Protein AF-0000000075201574 (afdb_homodimer)

Organism: Armillaria gallica (NCBI:txid47427)

pLDDT: mean 87.88, std 18.05, range [30.22, 98.81]

Sequence (250 aa):
MSSKEVQESAGNLLDPSTFIFPVPSTTITIEFCDRCRWLHRATWTQTELFLTFPPPLIGNISLHPLNSDETAGRFRVWITVGNESPHLLWDRKVEGGFPELKVLKQRVRDRVQPGRSLGHSDIKSMSSKEVQESAGNLLDPSTFIFPVPSTTITIEFCDRCRWLHRATWTQTELFLTFPPPLIGNISLHPLNSDETAGRFRVWITVGNESPHLLWDRKVEGGFPELKVLKQRVRDRVQPGRSLGHSDIKS

InterPro domains:
  IPR011893 Selenoprotein, Rdx-type [PF10262] (27-110)
  IPR011893 Selenoprotein, Rdx-type [TIGR02174] (28-109)
  IPR036249 Thioredoxin-like superfamily [SSF52833] (26-119)

Structure (mmCIF, N/CA/C/O backbone):
data_AF-0000000075201574-model_v1
#
loop_
_entity.id
_entity.type
_entity.pdbx_description
1 polymer 'Rdx family-domain-containing protein'
#
loop_
_atom_site.group_PDB
_atom_site.id
_atom_site.type_symbol
_atom_site.label_atom_id
_atom_site.label_alt_id
_atom_site.label_comp_id
_atom_site.label_asym_id
_atom_site.label_entity_id
_atom_site.label_seq_id
_atom_site.pdbx_PDB_ins_code
_atom_site.Cartn_x
_atom_site.Cartn_y
_atom_site.Cartn_z
_atom_site.occupancy
_atom_site.B_iso_or_equiv
_atom_site.auth_seq_id
_atom_site.auth_comp_id
_atom_site.auth_asym_id
_atom_site.auth_atom_id
_atom_site.pdbx_PDB_model_num
ATOM 1 N N . MET A 1 1 ? 35.594 -33.844 6.559 1 30.73 1 MET A N 1
ATOM 2 C CA . MET A 1 1 ? 34.875 -32.688 7.043 1 30.73 1 MET A CA 1
ATOM 3 C C . MET A 1 1 ? 33.719 -32.344 6.102 1 30.73 1 MET A C 1
ATOM 5 O O . MET A 1 1 ? 33.938 -31.984 4.949 1 30.73 1 MET A O 1
ATOM 9 N N . SER A 1 2 ? 32.5 -33.031 6.078 1 32.56 2 SER A N 1
ATOM 10 C CA . SER A 1 2 ? 31.344 -33.062 5.195 1 32.56 2 SER A CA 1
ATOM 11 C C . SER A 1 2 ? 30.609 -31.734 5.188 1 32.56 2 SER A C 1
ATOM 13 O O . SER A 1 2 ? 30.234 -31.219 6.242 1 32.56 2 SER A O 1
ATOM 15 N N . SER A 1 3 ? 30.984 -30.766 4.316 1 32.81 3 SER A N 1
ATOM 16 C CA . SER A 1 3 ? 30.375 -29.453 4.148 1 32.81 3 SER A CA 1
ATOM 17 C C . SER A 1 3 ? 28.859 -29.547 4.062 1 32.81 3 SER A C 1
ATOM 19 O O . SER A 1 3 ? 28.328 -30.109 3.111 1 32.81 3 SER A O 1
ATOM 21 N N . LYS A 1 4 ? 28.156 -29.672 5.16 1 34.22 4 LYS A N 1
ATOM 22 C CA . LYS A 1 4 ? 26.703 -29.594 5.227 1 34.22 4 LYS A CA 1
ATOM 23 C C . LYS A 1 4 ? 26.172 -28.422 4.41 1 34.22 4 LYS A C 1
ATOM 25 O O . LYS A 1 4 ? 26.453 -27.266 4.727 1 34.22 4 LYS A O 1
ATOM 30 N N . GLU A 1 5 ? 26.031 -28.516 3.051 1 33.28 5 GLU A N 1
ATOM 31 C CA . GLU A 1 5 ? 25.359 -27.562 2.168 1 33.28 5 GLU A CA 1
ATOM 32 C C . GLU A 1 5 ? 24.047 -27.078 2.777 1 33.28 5 GLU A C 1
ATOM 34 O O . GLU A 1 5 ? 23.188 -27.875 3.129 1 33.28 5 GLU A O 1
ATOM 39 N N . VAL A 1 6 ? 24.094 -26.141 3.662 1 32.91 6 VAL A N 1
ATOM 40 C CA . VAL A 1 6 ? 22.891 -25.453 4.129 1 32.91 6 VAL A CA 1
ATOM 41 C C . VAL A 1 6 ? 21.906 -25.281 2.971 1 32.91 6 VAL A C 1
ATOM 43 O O . VAL A 1 6 ? 22.188 -24.531 2.025 1 32.91 6 VAL A O 1
ATOM 46 N N . GLN A 1 7 ? 21.344 -26.297 2.307 1 31.84 7 GLN A N 1
ATOM 47 C CA . GLN A 1 7 ? 20.266 -26.203 1.33 1 31.84 7 GLN A CA 1
ATOM 48 C C . GLN A 1 7 ? 19.234 -25.156 1.75 1 31.84 7 GLN A C 1
ATOM 50 O O . GLN A 1 7 ? 18.531 -25.344 2.748 1 31.84 7 GLN A O 1
ATOM 55 N N . GLU A 1 8 ? 19.562 -23.891 1.937 1 38.56 8 GLU A N 1
ATOM 56 C CA . GLU A 1 8 ? 18.484 -22.906 2.061 1 38.56 8 GLU A CA 1
ATOM 57 C C . GLU A 1 8 ? 17.234 -23.359 1.315 1 38.56 8 GLU A C 1
ATOM 59 O O . GLU A 1 8 ? 17.281 -23.656 0.121 1 38.56 8 GLU A O 1
ATOM 64 N N . SER A 1 9 ? 16.453 -24.203 1.764 1 42.66 9 SER A N 1
ATOM 65 C CA . SER A 1 9 ? 15.219 -24.797 1.244 1 42.66 9 SER A CA 1
ATOM 66 C C . SER A 1 9 ? 14.492 -23.828 0.313 1 42.66 9 SER A C 1
ATOM 68 O O . SER A 1 9 ? 14.023 -22.766 0.746 1 42.66 9 SER A O 1
ATOM 70 N N . ALA A 1 10 ? 15.039 -23.312 -0.8 1 49.28 10 ALA A N 1
ATOM 71 C CA . ALA A 1 10 ? 14.328 -22.641 -1.877 1 49.28 10 ALA A CA 1
ATOM 72 C C . ALA A 1 10 ? 12.891 -23.141 -1.992 1 49.28 10 ALA A C 1
ATOM 74 O O . ALA A 1 10 ? 12.664 -24.328 -2.244 1 49.28 10 ALA A O 1
ATOM 75 N N . GLY A 1 11 ? 12.008 -22.719 -1.054 1 55.81 11 GLY A N 1
ATOM 76 C CA . GLY A 1 11 ? 10.648 -23.188 -1.237 1 55.81 11 GLY A CA 1
ATOM 77 C C . GLY A 1 11 ? 10.297 -23.469 -2.689 1 55.81 11 GLY A C 1
ATOM 78 O O . GLY A 1 11 ? 10.992 -23 -3.596 1 55.81 11 GLY A O 1
ATOM 79 N N . ASN A 1 12 ? 9.68 -24.594 -2.877 1 73.19 12 ASN A N 1
ATOM 80 C CA . ASN A 1 12 ? 9.117 -24.953 -4.172 1 73.19 12 ASN A CA 1
ATOM 81 C C . ASN A 1 12 ? 8.227 -23.844 -4.73 1 73.19 12 ASN A C 1
ATOM 83 O O . ASN A 1 12 ? 7.203 -23.516 -4.129 1 73.19 12 ASN A O 1
ATOM 87 N N . LEU A 1 13 ? 8.656 -23.141 -5.715 1 82.31 13 LEU A N 1
ATOM 88 C CA . LEU A 1 13 ? 8 -22 -6.352 1 82.31 13 LEU A CA 1
ATOM 89 C C . LEU A 1 13 ? 6.57 -22.359 -6.75 1 82.31 13 LEU A C 1
ATOM 91 O O . LEU A 1 13 ? 5.754 -21.469 -7 1 82.31 13 LEU A O 1
ATOM 95 N N . LEU A 1 14 ? 6.316 -23.578 -6.699 1 87.19 14 LEU A N 1
ATOM 96 C CA . LEU A 1 14 ? 4.988 -23.984 -7.145 1 87.19 14 LEU A CA 1
ATOM 97 C C . LEU A 1 14 ? 4.172 -24.531 -5.984 1 87.19 14 LEU A C 1
ATOM 99 O O . LEU A 1 14 ? 3.035 -24.984 -6.172 1 87.19 14 LEU A O 1
ATOM 103 N N . ASP A 1 15 ? 4.699 -24.484 -4.809 1 90.06 15 ASP A N 1
ATOM 104 C CA . ASP A 1 15 ? 4.004 -24.969 -3.619 1 90.06 15 ASP A CA 1
ATOM 105 C C . ASP A 1 15 ? 3.688 -23.828 -2.666 1 90.06 15 ASP A C 1
ATOM 107 O O . ASP A 1 15 ? 4.516 -23.453 -1.831 1 90.06 15 ASP A O 1
ATOM 111 N N . PRO A 1 16 ? 2.41 -23.391 -2.66 1 89.88 16 PRO A N 1
ATOM 112 C CA . PRO A 1 16 ? 2.023 -22.219 -1.87 1 89.88 16 PRO A CA 1
ATOM 113 C C . PRO A 1 16 ? 2.256 -22.422 -0.374 1 89.88 16 PRO A C 1
ATOM 115 O O . PRO A 1 16 ? 2.387 -21.438 0.367 1 89.88 16 PRO A O 1
ATOM 118 N N . SER A 1 17 ? 2.266 -23.625 0.13 1 88.19 17 SER A N 1
ATOM 119 C CA . SER A 1 17 ? 2.438 -23.891 1.557 1 88.19 17 SER A CA 1
ATOM 120 C C . SER A 1 17 ? 3.824 -23.469 2.029 1 88.19 17 SER A C 1
ATOM 122 O O . SER A 1 17 ? 4.059 -23.312 3.23 1 88.19 17 SER A O 1
ATOM 124 N N . THR A 1 18 ? 4.758 -23.25 1.064 1 88.88 18 THR A N 1
ATOM 125 C CA . THR A 1 18 ? 6.121 -22.859 1.411 1 88.88 18 THR A CA 1
ATOM 126 C C . THR A 1 18 ? 6.297 -21.344 1.329 1 88.88 18 THR A C 1
ATOM 128 O O . THR A 1 18 ? 7.355 -20.812 1.675 1 88.88 18 THR A O 1
ATOM 131 N N . PHE A 1 19 ? 5.273 -20.75 0.826 1 91.69 19 PHE A N 1
ATOM 132 C CA . PHE A 1 19 ? 5.395 -19.312 0.646 1 91.69 19 PHE A CA 1
ATOM 133 C C . PHE A 1 19 ? 5.406 -18.594 1.991 1 91.69 19 PHE A C 1
ATOM 135 O O . PHE A 1 19 ? 4.668 -18.969 2.904 1 91.69 19 PHE A O 1
ATOM 142 N N . ILE A 1 20 ? 6.27 -17.609 2.109 1 87.69 20 ILE A N 1
ATOM 143 C CA . ILE A 1 20 ? 6.379 -16.812 3.326 1 87.69 20 ILE A CA 1
ATOM 144 C C . ILE A 1 20 ? 5.875 -15.398 3.059 1 87.69 20 ILE A C 1
ATOM 146 O O . ILE A 1 20 ? 6.297 -14.758 2.098 1 87.69 20 ILE A O 1
ATOM 150 N N . PHE A 1 21 ? 4.961 -14.945 3.914 1 92.5 21 PHE A N 1
ATOM 151 C CA . PHE A 1 21 ? 4.453 -13.586 3.814 1 92.5 21 PHE A CA 1
ATOM 152 C C . PHE A 1 21 ? 5.562 -12.57 4.051 1 92.5 21 PHE A C 1
ATOM 154 O O . PHE A 1 21 ? 6.355 -12.719 4.984 1 92.5 21 PHE A O 1
ATOM 161 N N . PRO A 1 22 ? 5.594 -11.508 3.242 1 88.88 22 PRO A N 1
ATOM 162 C CA . PRO A 1 22 ? 6.707 -10.562 3.365 1 88.88 22 PRO A CA 1
ATOM 163 C C . PRO A 1 22 ? 6.598 -9.688 4.605 1 88.88 22 PRO A C 1
ATOM 165 O O . PRO A 1 22 ? 5.496 -9.281 4.988 1 88.88 22 PRO A O 1
ATOM 168 N N . VAL A 1 23 ? 7.742 -9.383 5.227 1 86.19 23 VAL A N 1
ATOM 169 C CA . VAL A 1 23 ? 7.84 -8.469 6.367 1 86.19 23 VAL A CA 1
ATOM 170 C C . VAL A 1 23 ? 8.844 -7.363 6.059 1 86.19 23 VAL A C 1
ATOM 172 O O . VAL A 1 23 ? 10.047 -7.523 6.285 1 86.19 23 VAL A O 1
ATOM 175 N N . PRO A 1 24 ? 8.375 -6.285 5.66 1 83.12 24 PRO A N 1
ATOM 176 C CA . PRO A 1 24 ? 9.297 -5.211 5.285 1 83.12 24 PRO A CA 1
ATOM 177 C C . PRO A 1 24 ? 9.93 -4.523 6.492 1 83.12 24 PRO A C 1
ATOM 179 O O . PRO A 1 24 ? 9.297 -4.41 7.543 1 83.12 24 PRO A O 1
ATOM 182 N N . SER A 1 25 ? 11.125 -4.043 6.27 1 88 25 SER A N 1
ATOM 183 C CA . SER A 1 25 ? 11.852 -3.355 7.336 1 88 25 SER A CA 1
ATOM 184 C C . SER A 1 25 ? 11.445 -1.888 7.422 1 88 25 SER A C 1
ATOM 186 O O . SER A 1 25 ? 11.492 -1.288 8.5 1 88 25 SER A O 1
ATOM 188 N N . THR A 1 26 ? 11.211 -1.282 6.324 1 96.12 26 THR A N 1
ATOM 189 C CA . THR A 1 26 ? 10.766 0.106 6.238 1 96.12 26 THR A CA 1
ATOM 190 C C . THR A 1 26 ? 9.469 0.212 5.449 1 96.12 26 THR A C 1
ATOM 192 O O . THR A 1 26 ? 9.383 -0.261 4.312 1 96.12 26 THR A O 1
ATOM 195 N N . THR A 1 27 ? 8.508 0.836 6.098 1 97.31 27 THR A N 1
ATOM 196 C CA . THR A 1 27 ? 7.203 0.948 5.449 1 97.31 27 THR A CA 1
ATOM 197 C C . THR A 1 27 ? 6.699 2.387 5.496 1 97.31 27 THR A C 1
ATOM 199 O O . THR A 1 27 ? 6.992 3.123 6.441 1 97.31 27 THR A O 1
ATOM 202 N N . ILE A 1 28 ? 6.047 2.758 4.477 1 98.56 28 ILE A N 1
ATOM 203 C CA . ILE A 1 28 ? 5.344 4.035 4.434 1 98.56 28 ILE A CA 1
ATOM 204 C C . ILE A 1 28 ? 3.842 3.795 4.301 1 98.56 28 ILE A C 1
ATOM 206 O O . ILE A 1 28 ? 3.412 2.912 3.553 1 98.56 28 ILE A O 1
ATOM 210 N N . THR A 1 29 ? 3.088 4.539 5.043 1 98.69 29 THR A N 1
ATOM 211 C CA . THR A 1 29 ? 1.633 4.512 4.941 1 98.69 29 THR A CA 1
ATOM 212 C C . THR A 1 29 ? 1.091 5.883 4.543 1 98.69 29 THR A C 1
ATOM 214 O O . THR A 1 29 ? 1.43 6.891 5.164 1 98.69 29 THR A O 1
ATOM 217 N N . ILE A 1 30 ? 0.344 5.883 3.514 1 98.81 30 ILE A N 1
ATOM 218 C CA . ILE A 1 30 ? -0.325 7.098 3.066 1 98.81 30 ILE A CA 1
ATOM 219 C C . ILE A 1 30 ? -1.816 7.012 3.383 1 98.81 30 ILE A C 1
ATOM 221 O O . ILE A 1 30 ? -2.539 6.207 2.789 1 98.81 30 ILE A O 1
ATOM 225 N N . GLU A 1 31 ? -2.24 7.82 4.34 1 98.38 31 GLU A N 1
ATOM 226 C CA . GLU A 1 31 ? -3.664 8 4.609 1 98.38 31 GLU A CA 1
ATOM 227 C C . GLU A 1 31 ? -4.258 9.078 3.705 1 98.38 31 GLU A C 1
ATOM 229 O O . GLU A 1 31 ? -3.637 10.117 3.477 1 98.38 31 GLU A O 1
ATOM 234 N N . PHE A 1 32 ? -5.48 8.766 3.244 1 98.5 32 PHE A N 1
ATOM 235 C CA . PHE A 1 32 ? -6.09 9.812 2.43 1 98.5 32 PHE A CA 1
ATOM 236 C C . PHE A 1 32 ? -7.609 9.742 2.498 1 98.5 32 PHE A C 1
ATOM 238 O O . PHE A 1 32 ? -8.172 8.695 2.828 1 98.5 32 PHE A O 1
ATOM 245 N N . CYS A 1 33 ? -8.211 10.828 2.268 1 98 33 CYS A N 1
ATOM 246 C CA . CYS A 1 33 ? -9.664 10.953 2.232 1 98 33 CYS A CA 1
ATOM 247 C C . CYS A 1 33 ? -10.227 10.32 0.967 1 98 33 CYS A C 1
ATOM 249 O O . CYS A 1 33 ? -10.031 10.844 -0.133 1 98 33 CYS A O 1
ATOM 251 N N . ASP A 1 34 ? -10.93 9.25 1.161 1 97.62 34 ASP A N 1
ATOM 252 C CA . ASP A 1 34 ? -11.516 8.539 0.026 1 97.62 34 ASP A CA 1
ATOM 253 C C . ASP A 1 34 ? -12.656 9.336 -0.592 1 97.62 34 ASP A C 1
ATOM 255 O O . ASP A 1 34 ? -12.805 9.383 -1.815 1 97.62 34 ASP A O 1
ATOM 259 N N . ARG A 1 35 ? -13.438 9.969 0.179 1 96.5 35 ARG A N 1
ATOM 260 C CA . ARG A 1 35 ? -14.586 10.734 -0.298 1 96.5 35 ARG A CA 1
ATOM 261 C C . ARG A 1 35 ? -14.141 11.969 -1.072 1 96.5 35 ARG A C 1
ATOM 263 O O . ARG A 1 35 ? -14.922 12.547 -1.826 1 96.5 35 ARG A O 1
ATOM 270 N N . CYS A 1 36 ? -12.984 12.383 -0.832 1 97.56 36 CYS A N 1
ATOM 271 C CA . CYS A 1 36 ? -12.414 13.523 -1.535 1 97.56 36 CYS A CA 1
ATOM 272 C C . CYS A 1 36 ? -11.844 13.102 -2.883 1 97.56 36 CYS A C 1
ATOM 274 O O . CYS A 1 36 ? -11.391 13.945 -3.66 1 97.56 36 CYS A O 1
ATOM 276 N N . ARG A 1 37 ? -11.766 11.797 -3.156 1 97.06 37 ARG A N 1
ATOM 277 C CA . ARG A 1 37 ? -11.297 11.211 -4.402 1 97.06 37 ARG A CA 1
ATOM 278 C C . ARG A 1 37 ? -9.805 11.453 -4.594 1 97.06 37 ARG A C 1
ATOM 280 O O . ARG A 1 37 ? -9.367 11.828 -5.688 1 97.06 37 ARG A O 1
ATOM 287 N N . TRP A 1 38 ? -9.039 11.242 -3.553 1 98.25 38 TRP A N 1
ATOM 288 C CA . TRP A 1 38 ? -7.605 11.516 -3.602 1 98.25 38 TRP A CA 1
ATOM 289 C C . TRP A 1 38 ? -6.809 10.234 -3.84 1 98.25 38 TRP A C 1
ATOM 291 O O . TRP A 1 38 ? -5.598 10.203 -3.615 1 98.25 38 TRP A O 1
ATOM 301 N N . LEU A 1 39 ? -7.469 9.203 -4.289 1 98.31 39 LEU A N 1
ATOM 302 C CA . LEU A 1 39 ? -6.789 7.949 -4.602 1 98.31 39 LEU A CA 1
ATOM 303 C C . LEU A 1 39 ? -5.66 8.18 -5.602 1 98.31 39 LEU A C 1
ATOM 305 O O . LEU A 1 39 ? -4.543 7.691 -5.406 1 98.31 39 LEU A O 1
ATOM 309 N N . HIS A 1 40 ? -5.961 8.898 -6.602 1 97 40 HIS A N 1
ATOM 310 C CA . HIS A 1 40 ? -4.969 9.086 -7.656 1 97 40 HIS A CA 1
ATOM 311 C C . HIS A 1 40 ? -3.76 9.859 -7.145 1 97 40 HIS A C 1
ATOM 313 O O . HIS A 1 40 ? -2.625 9.57 -7.527 1 97 40 HIS A O 1
ATOM 319 N N . ARG A 1 41 ? -4.016 10.859 -6.324 1 98.12 41 ARG A N 1
ATOM 320 C CA . ARG A 1 41 ? -2.906 11.594 -5.727 1 98.12 41 ARG A CA 1
ATOM 321 C C . ARG A 1 41 ? -2.07 10.688 -4.828 1 98.12 41 ARG A C 1
ATOM 323 O O . ARG A 1 41 ? -0.839 10.75 -4.848 1 98.12 41 ARG A O 1
ATOM 330 N N . ALA A 1 42 ? -2.725 9.906 -4.047 1 98.69 42 ALA A N 1
ATOM 331 C CA . ALA A 1 42 ? -2.025 8.969 -3.176 1 98.69 42 ALA A CA 1
ATOM 332 C C . ALA A 1 42 ? -1.183 7.988 -3.988 1 98.69 42 ALA A C 1
ATOM 334 O O . ALA A 1 42 ? -0.027 7.723 -3.65 1 98.69 42 ALA A O 1
ATOM 335 N N . THR A 1 43 ? -1.755 7.512 -5.074 1 98.31 43 THR A N 1
ATOM 336 C CA . THR A 1 43 ? -1.055 6.566 -5.941 1 98.31 43 THR A CA 1
ATOM 337 C C . THR A 1 43 ? 0.156 7.23 -6.594 1 98.31 43 THR A C 1
ATOM 339 O O . THR A 1 43 ? 1.222 6.617 -6.699 1 98.31 43 THR A O 1
ATOM 342 N N . TRP A 1 44 ? -0.074 8.398 -7.027 1 98.12 44 TRP A N 1
ATOM 343 C CA . TRP A 1 44 ? 1.027 9.148 -7.625 1 98.12 44 TRP A CA 1
ATOM 344 C C . TRP A 1 44 ? 2.166 9.328 -6.625 1 98.12 44 TRP A C 1
ATOM 346 O O . TRP A 1 44 ? 3.332 9.109 -6.957 1 98.12 44 TRP A O 1
ATOM 356 N N . THR A 1 45 ? 1.843 9.719 -5.465 1 98.62 45 THR A N 1
ATOM 357 C CA . THR A 1 45 ? 2.836 9.891 -4.41 1 98.62 45 THR A CA 1
ATOM 358 C C . THR A 1 45 ? 3.576 8.586 -4.145 1 98.62 45 THR A C 1
ATOM 360 O O . THR A 1 45 ? 4.805 8.57 -4.047 1 98.62 45 THR A O 1
ATOM 363 N N . GLN A 1 46 ? 2.844 7.57 -4.051 1 98.75 46 GLN A N 1
ATOM 364 C CA . GLN A 1 46 ? 3.389 6.234 -3.846 1 98.75 46 GLN A CA 1
ATOM 365 C C . GLN A 1 46 ? 4.383 5.871 -4.945 1 98.75 46 GLN A C 1
ATOM 367 O O . GLN A 1 46 ? 5.504 5.438 -4.656 1 98.75 46 GLN A O 1
ATOM 372 N N . THR A 1 47 ? 3.973 6.074 -6.145 1 98.12 47 THR A N 1
ATOM 373 C CA . THR A 1 47 ? 4.797 5.734 -7.297 1 98.12 47 THR A CA 1
ATOM 374 C C . THR A 1 47 ? 6.105 6.523 -7.277 1 98.12 47 THR A C 1
ATOM 376 O O . THR A 1 47 ? 7.184 5.949 -7.449 1 98.12 47 THR A O 1
ATOM 379 N N . GLU A 1 48 ? 5.992 7.75 -7.004 1 97.56 48 GLU A N 1
ATOM 380 C CA . GLU A 1 48 ? 7.172 8.609 -6.984 1 97.56 48 GLU A CA 1
ATOM 381 C C . GLU A 1 48 ? 8.148 8.188 -5.895 1 97.56 48 GLU A C 1
ATOM 383 O O . GLU A 1 48 ? 9.367 8.203 -6.105 1 97.56 48 GLU A O 1
ATOM 388 N N . LEU A 1 49 ? 7.629 7.898 -4.801 1 98 49 LEU A N 1
ATOM 389 C CA . LEU A 1 49 ? 8.5 7.488 -3.705 1 98 49 LEU A CA 1
ATOM 390 C C . LEU A 1 49 ? 9.203 6.176 -4.031 1 98 49 LEU A C 1
ATOM 392 O O . LEU A 1 49 ? 10.391 6.02 -3.75 1 98 49 LEU A O 1
ATOM 396 N N . PHE A 1 50 ? 8.469 5.23 -4.656 1 97.69 50 PHE A N 1
ATOM 397 C CA . PHE A 1 50 ? 9.094 3.975 -5.047 1 97.69 50 PHE A CA 1
ATOM 398 C C . PHE A 1 50 ? 10.219 4.215 -6.055 1 97.69 50 PHE A C 1
ATOM 400 O O . PHE A 1 50 ? 11.25 3.539 -6.02 1 97.69 50 PHE A O 1
ATOM 407 N N . LEU A 1 51 ? 10.062 5.113 -6.953 1 95.06 51 LEU A N 1
ATOM 408 C CA . LEU A 1 51 ? 11.062 5.402 -7.98 1 95.06 51 LEU A CA 1
ATOM 409 C C . LEU A 1 51 ? 12.312 6.008 -7.363 1 95.06 51 LEU A C 1
ATOM 411 O O . LEU A 1 51 ? 13.43 5.707 -7.797 1 95.06 51 LEU A O 1
ATOM 415 N N . THR A 1 52 ? 12.109 6.766 -6.387 1 95.25 52 THR A N 1
ATOM 416 C CA . THR A 1 52 ? 13.227 7.469 -5.766 1 95.25 52 THR A CA 1
ATOM 417 C C . THR A 1 52 ? 13.938 6.57 -4.762 1 95.25 52 THR A C 1
ATOM 419 O O . THR A 1 52 ? 15.164 6.656 -4.602 1 95.25 52 THR A O 1
ATOM 422 N N . PHE A 1 53 ? 13.203 5.723 -4.043 1 95.88 53 PHE A N 1
ATOM 423 C CA . PHE A 1 53 ? 13.75 4.879 -2.988 1 95.88 53 PHE A CA 1
ATOM 424 C C . PHE A 1 53 ? 13.445 3.41 -3.254 1 95.88 53 PHE A C 1
ATOM 426 O O . PHE A 1 53 ? 12.602 2.816 -2.574 1 95.88 53 PHE A O 1
ATOM 433 N N . PRO A 1 54 ? 14.203 2.812 -4.098 1 94.25 54 PRO A N 1
ATOM 434 C CA . PRO A 1 54 ? 13.922 1.415 -4.434 1 94.25 54 PRO A CA 1
ATOM 435 C C . PRO A 1 54 ? 14.219 0.46 -3.279 1 94.25 54 PRO A C 1
ATOM 437 O O . PRO A 1 54 ? 14.938 0.82 -2.344 1 94.25 54 PRO A O 1
ATOM 440 N N . PRO A 1 55 ? 13.617 -0.708 -3.371 1 93.94 55 PRO A N 1
ATOM 441 C CA . PRO A 1 55 ? 13.953 -1.709 -2.357 1 93.94 55 PRO A CA 1
ATOM 442 C C . PRO A 1 55 ? 15.438 -2.064 -2.35 1 93.94 55 PRO A C 1
ATOM 444 O O . PRO A 1 55 ? 16.094 -2.053 -3.4 1 93.94 55 PRO A O 1
ATOM 447 N N . PRO A 1 56 ? 15.891 -2.234 -1.181 1 91.69 56 PRO A N 1
ATOM 448 C CA . PRO A 1 56 ? 15.203 -2.441 0.096 1 91.69 56 PRO A CA 1
ATOM 449 C C . PRO A 1 56 ? 15.094 -1.162 0.922 1 91.69 56 PRO A C 1
ATOM 451 O O . PRO A 1 56 ? 14.719 -1.211 2.096 1 91.69 56 PRO A O 1
ATOM 454 N N . LEU A 1 57 ? 15.422 -0.048 0.37 1 93.69 57 LEU A N 1
ATOM 455 C CA . LEU A 1 57 ? 15.336 1.184 1.146 1 93.69 57 LEU A CA 1
ATOM 456 C C . LEU A 1 57 ? 13.93 1.385 1.694 1 93.69 57 LEU A C 1
ATOM 458 O O . LEU A 1 57 ? 13.75 1.565 2.9 1 93.69 57 LEU A O 1
ATOM 462 N N . ILE A 1 58 ? 13 1.457 0.817 1 95.94 58 ILE A N 1
ATOM 463 C CA . ILE A 1 58 ? 11.602 1.341 1.199 1 95.94 58 ILE A CA 1
ATOM 464 C C . ILE A 1 58 ? 11.07 -0.033 0.796 1 95.94 58 ILE A C 1
ATOM 466 O O . ILE A 1 58 ? 11.031 -0.368 -0.39 1 95.94 58 ILE A O 1
ATOM 470 N N . GLY A 1 59 ? 10.664 -0.725 1.802 1 96.94 59 GLY A N 1
ATOM 471 C CA . GLY A 1 59 ? 10.234 -2.092 1.548 1 96.94 59 GLY A CA 1
ATOM 472 C C . GLY A 1 59 ? 8.797 -2.191 1.082 1 96.94 59 GLY A C 1
ATOM 473 O O . GLY A 1 59 ? 8.43 -3.125 0.364 1 96.94 59 GLY A O 1
ATOM 474 N N . ASN A 1 60 ? 8.016 -1.237 1.514 1 97.56 60 ASN A N 1
ATOM 475 C CA . ASN A 1 60 ? 6.586 -1.297 1.244 1 97.56 60 ASN A CA 1
ATOM 476 C C . ASN A 1 60 ? 5.922 0.066 1.428 1 97.56 60 ASN A C 1
ATOM 478 O O . ASN A 1 60 ? 6.383 0.882 2.229 1 97.56 60 ASN A O 1
ATOM 482 N N . ILE A 1 61 ? 4.953 0.307 0.57 1 98.69 61 ILE A N 1
ATOM 483 C CA . ILE A 1 61 ? 4.117 1.484 0.771 1 98.69 61 ILE A CA 1
ATOM 484 C C . ILE A 1 61 ? 2.643 1.087 0.708 1 98.69 61 ILE A C 1
ATOM 486 O O . ILE A 1 61 ? 2.211 0.428 -0.241 1 98.69 61 ILE A O 1
ATOM 490 N N . SER A 1 62 ? 1.942 1.492 1.69 1 98.44 62 SER A N 1
ATOM 491 C CA . SER A 1 62 ? 0.522 1.166 1.761 1 98.44 62 SER A CA 1
ATOM 492 C C . SER A 1 62 ? -0.34 2.412 1.582 1 98.44 62 SER A C 1
ATOM 494 O O . SER A 1 62 ? 0.011 3.49 2.064 1 98.44 62 SER A O 1
ATOM 496 N N . LEU A 1 63 ? -1.396 2.246 0.872 1 98.81 63 LEU A N 1
ATOM 497 C CA . LEU A 1 63 ? -2.443 3.256 0.783 1 98.81 63 LEU A CA 1
ATOM 498 C C . LEU A 1 63 ? -3.613 2.906 1.696 1 98.81 63 LEU A C 1
ATOM 500 O O . LEU A 1 63 ? -4.078 1.764 1.709 1 98.81 63 LEU A O 1
ATOM 504 N N . HIS A 1 64 ? -4.035 3.91 2.502 1 98.56 64 HIS A N 1
ATOM 505 C CA . HIS A 1 64 ? -5.055 3.723 3.527 1 98.56 64 HIS A CA 1
ATOM 506 C C . HIS A 1 64 ? -6.184 4.738 3.373 1 98.56 64 HIS A C 1
ATOM 508 O O . HIS A 1 64 ? -6.203 5.758 4.066 1 98.56 64 HIS A O 1
ATOM 514 N N . PRO A 1 65 ? -7.129 4.391 2.543 1 98.31 65 PRO A N 1
ATOM 515 C CA . PRO A 1 65 ? -8.266 5.297 2.373 1 98.31 65 PRO A CA 1
ATOM 516 C C . PRO A 1 65 ? -9.156 5.367 3.611 1 98.31 65 PRO A C 1
ATOM 518 O O . PRO A 1 65 ? -9.359 4.355 4.289 1 98.31 65 PRO A O 1
ATOM 521 N N . LEU A 1 66 ? -9.609 6.504 3.9 1 95.88 66 LEU A N 1
ATOM 522 C CA . LEU A 1 66 ? -10.523 6.758 5.012 1 95.88 66 LEU A CA 1
ATOM 523 C C . LEU A 1 66 ? -11.781 7.469 4.527 1 95.88 66 LEU A C 1
ATOM 525 O O . LEU A 1 66 ? -11.719 8.336 3.648 1 95.88 66 LEU A O 1
ATOM 529 N N . ASN A 1 67 ? -12.93 7.207 5.109 1 95.12 67 ASN A N 1
ATOM 530 C CA . ASN A 1 67 ? -14.156 7.809 4.609 1 95.12 67 ASN A CA 1
ATOM 531 C C . ASN A 1 67 ? -15.055 8.289 5.746 1 95.12 67 ASN A C 1
ATOM 533 O O . ASN A 1 67 ? -16.219 8.609 5.531 1 95.12 67 ASN A O 1
ATOM 537 N N . SER A 1 68 ? -14.578 8.281 6.961 1 93.94 68 SER A N 1
ATOM 538 C CA . SER A 1 68 ? -15.375 8.773 8.078 1 93.94 68 SER A CA 1
ATOM 539 C C . SER A 1 68 ? -15.359 10.297 8.141 1 93.94 68 SER A C 1
ATOM 541 O O . SER A 1 68 ? -14.469 10.93 7.57 1 93.94 68 SER A O 1
ATOM 543 N N . ASP A 1 69 ? -16.297 10.82 8.852 1 94.25 69 ASP A N 1
ATOM 544 C CA . ASP A 1 69 ? -16.375 12.273 9.008 1 94.25 69 ASP A CA 1
ATOM 545 C C . ASP A 1 69 ? -15.164 12.797 9.781 1 94.25 69 ASP A C 1
ATOM 547 O O . ASP A 1 69 ? -14.633 13.867 9.461 1 94.25 69 ASP A O 1
ATOM 551 N N . GLU A 1 70 ? -14.727 12.07 10.719 1 91.38 70 GLU A N 1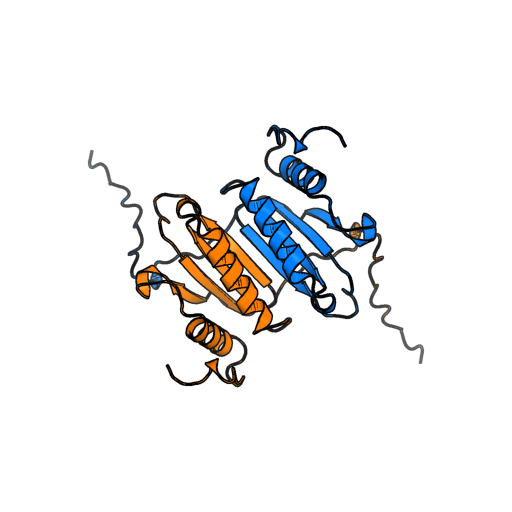
ATOM 552 C CA . GLU A 1 70 ? -13.617 12.477 11.57 1 91.38 70 GLU A CA 1
ATOM 553 C C . GLU A 1 70 ? -12.32 12.57 10.781 1 91.38 70 GLU A C 1
ATOM 555 O O . GLU A 1 70 ? -11.398 13.289 11.172 1 91.38 70 GLU A O 1
ATOM 560 N N . THR A 1 71 ? -12.25 11.906 9.664 1 93.88 71 THR A N 1
ATOM 561 C CA . THR A 1 71 ? -11.008 11.859 8.898 1 93.88 71 THR A CA 1
ATOM 562 C C . THR A 1 71 ? -11.156 12.617 7.582 1 93.88 71 THR A C 1
ATOM 564 O O . THR A 1 71 ? -10.328 12.469 6.68 1 93.88 71 THR A O 1
ATOM 567 N N . ALA A 1 72 ? -12.211 13.398 7.457 1 95.06 72 ALA A N 1
ATOM 568 C CA . ALA A 1 72 ? -12.438 14.18 6.238 1 95.06 72 ALA A CA 1
ATOM 569 C C . ALA A 1 72 ? -11.234 15.062 5.922 1 95.06 72 ALA A C 1
ATOM 571 O O . ALA A 1 72 ? -10.688 15.719 6.809 1 95.06 72 ALA A O 1
ATOM 572 N N . GLY A 1 73 ? -10.797 14.93 4.672 1 96.88 73 GLY A N 1
ATOM 573 C CA . GLY A 1 73 ? -9.727 15.805 4.211 1 96.88 73 GLY A CA 1
ATOM 574 C C . GLY A 1 73 ? -8.352 15.359 4.672 1 96.88 73 GLY A C 1
ATOM 575 O O . GLY A 1 73 ? -7.367 16.078 4.5 1 96.88 73 GLY A O 1
ATOM 576 N N . ARG A 1 74 ? -8.258 14.258 5.195 1 97.06 74 ARG A N 1
ATOM 577 C CA . ARG A 1 74 ? -6.98 13.781 5.723 1 97.06 74 ARG A CA 1
ATOM 578 C C . ARG A 1 74 ? -6.051 13.344 4.598 1 97.06 74 ARG A C 1
ATOM 580 O O . ARG A 1 74 ? -6.488 12.68 3.648 1 97.06 74 ARG A O 1
ATOM 587 N N . PHE A 1 75 ? -4.969 13.758 4.566 1 98.56 75 PHE A N 1
ATOM 588 C CA . PHE A 1 75 ? -3.818 13.25 3.83 1 98.56 75 PHE A CA 1
ATOM 589 C C . PHE A 1 75 ? -2.572 13.242 4.707 1 98.56 75 PHE A C 1
ATOM 591 O O . PHE A 1 75 ? -2.014 14.297 5.004 1 98.56 75 PHE A O 1
ATOM 598 N N . ARG A 1 76 ? -2.189 12.031 5.133 1 98.44 76 ARG A N 1
ATOM 599 C CA . ARG A 1 76 ? -1.072 11.859 6.059 1 98.44 76 ARG A CA 1
ATOM 600 C C . ARG A 1 76 ? -0.087 10.812 5.539 1 98.44 76 ARG A C 1
ATOM 602 O O . ARG A 1 76 ? -0.493 9.789 4.988 1 98.44 76 ARG A O 1
ATOM 609 N N . VAL A 1 77 ? 1.118 11.109 5.727 1 98.81 77 VAL A N 1
ATOM 610 C CA . VAL A 1 77 ? 2.162 10.156 5.367 1 98.81 77 VAL A CA 1
ATOM 611 C C . VAL A 1 77 ? 2.971 9.781 6.605 1 98.81 77 VAL A C 1
ATOM 613 O O . VAL A 1 77 ? 3.477 10.656 7.312 1 98.81 77 VAL A O 1
ATOM 616 N N . TRP A 1 78 ? 3.025 8.477 6.844 1 98.56 78 TRP A N 1
ATOM 617 C CA . TRP A 1 78 ? 3.783 7.926 7.961 1 98.56 78 TRP A CA 1
ATOM 618 C C . TRP A 1 78 ? 4.93 7.055 7.461 1 98.56 78 TRP A C 1
ATOM 620 O O . TRP A 1 78 ? 4.844 6.461 6.383 1 98.56 78 TRP A O 1
ATOM 630 N N . ILE A 1 79 ? 5.969 6.98 8.266 1 98.31 79 ILE A N 1
ATOM 631 C CA . ILE A 1 79 ? 7.047 6.043 7.977 1 98.31 79 ILE A CA 1
ATOM 632 C C . ILE A 1 79 ? 7.383 5.234 9.227 1 98.31 79 ILE A C 1
ATOM 634 O O . ILE A 1 79 ? 7.363 5.766 10.344 1 98.31 79 ILE A O 1
ATOM 638 N N . THR A 1 80 ? 7.594 4.031 9.102 1 96.94 80 THR A N 1
ATOM 639 C CA . THR A 1 80 ? 8.086 3.125 10.125 1 96.94 80 THR A CA 1
ATOM 640 C C . THR A 1 80 ? 9.391 2.459 9.68 1 96.94 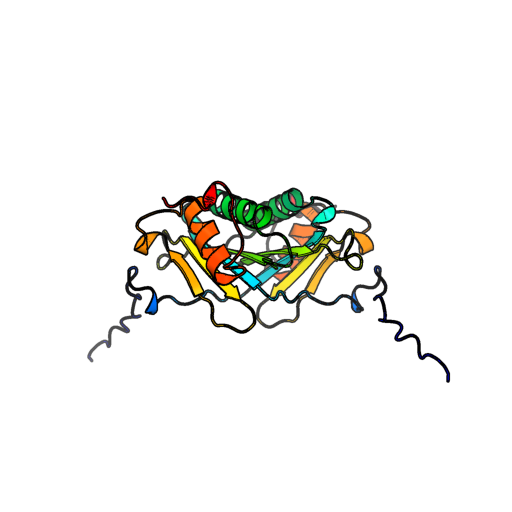80 THR A C 1
ATOM 642 O O . THR A 1 80 ? 9.438 1.821 8.625 1 96.94 80 THR A O 1
ATOM 645 N N . VAL A 1 81 ? 10.359 2.631 10.422 1 95.06 81 VAL A N 1
ATOM 646 C CA . VAL A 1 81 ? 11.664 2.041 10.133 1 95.06 81 VAL A CA 1
ATOM 647 C C . VAL A 1 81 ? 12 0.983 11.18 1 95.06 81 VAL A C 1
ATOM 649 O O . VAL A 1 81 ? 12.055 1.282 12.375 1 95.06 81 VAL A O 1
ATOM 652 N N . GLY A 1 82 ? 12.297 -0.168 10.688 1 91.75 82 GLY A N 1
ATOM 653 C CA . GLY A 1 82 ? 12.57 -1.248 11.625 1 91.75 82 GLY A CA 1
ATOM 654 C C . GLY A 1 82 ? 11.469 -1.436 12.656 1 91.75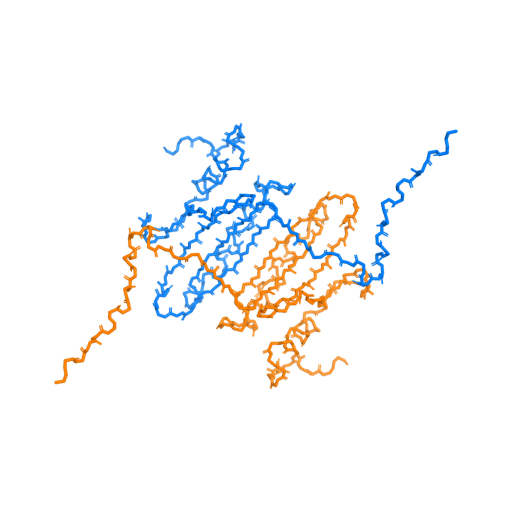 82 GLY A C 1
ATOM 655 O O . GLY A 1 82 ? 10.297 -1.574 12.297 1 91.75 82 GLY A O 1
ATOM 656 N N . ASN A 1 83 ? 11.766 -1.425 13.906 1 90.88 83 ASN A N 1
ATOM 657 C CA . ASN A 1 83 ? 10.805 -1.646 14.984 1 90.88 83 ASN A CA 1
ATOM 658 C C . ASN A 1 83 ? 10.43 -0.341 15.68 1 90.88 83 ASN A C 1
ATOM 660 O O . ASN A 1 83 ? 9.836 -0.356 16.766 1 90.88 83 ASN A O 1
ATOM 664 N N . GLU A 1 84 ? 10.703 0.738 14.984 1 93 84 GLU A N 1
ATOM 665 C CA . GLU A 1 84 ? 10.367 2.035 15.562 1 93 84 GLU A CA 1
ATOM 666 C C . GLU A 1 84 ? 8.867 2.32 15.438 1 93 84 GLU A C 1
ATOM 668 O O . GLU A 1 84 ? 8.188 1.727 14.602 1 93 84 GLU A O 1
ATOM 673 N N . SER A 1 85 ? 8.453 3.182 16.344 1 95.06 85 SER A N 1
ATOM 674 C CA . SER A 1 85 ? 7.082 3.664 16.188 1 95.06 85 SER A CA 1
ATOM 675 C C . SER A 1 85 ? 6.914 4.477 14.914 1 95.06 85 SER A C 1
ATOM 677 O O . SER A 1 85 ? 7.879 5.055 14.406 1 95.06 85 SER A O 1
ATOM 679 N N . PRO A 1 86 ? 5.746 4.473 14.406 1 96.5 86 PRO A N 1
ATOM 680 C CA . PRO A 1 86 ? 5.516 5.27 13.203 1 96.5 86 PRO A CA 1
ATOM 681 C C . PRO A 1 86 ? 5.84 6.75 13.398 1 96.5 86 PRO A C 1
ATOM 683 O O . PRO A 1 86 ? 5.547 7.312 14.461 1 96.5 86 PRO A O 1
ATOM 686 N N . HIS A 1 87 ? 6.465 7.242 12.477 1 97.06 87 HIS A N 1
ATOM 687 C CA . HIS A 1 87 ? 6.812 8.656 12.461 1 97.06 87 HIS A CA 1
ATOM 688 C C . HIS A 1 87 ? 6.02 9.406 11.398 1 97.06 87 HIS A C 1
ATOM 690 O O . HIS A 1 87 ? 5.926 8.953 10.25 1 97.06 87 HIS A O 1
ATOM 696 N N . LEU A 1 88 ? 5.48 10.492 11.797 1 98 88 LEU A N 1
ATOM 697 C CA . LEU A 1 88 ? 4.719 11.312 10.859 1 98 88 LEU A CA 1
ATOM 698 C C . LEU A 1 88 ? 5.648 12.109 9.961 1 98 88 LEU A C 1
ATOM 700 O O . LEU A 1 88 ? 6.449 12.914 10.445 1 98 88 LEU A O 1
ATOM 704 N N . LEU A 1 89 ? 5.496 11.945 8.656 1 98.31 89 LEU A N 1
ATOM 705 C CA . LEU A 1 89 ? 6.301 12.688 7.691 1 98.31 89 LEU A CA 1
ATOM 706 C C . LEU A 1 89 ? 5.566 13.938 7.227 1 98.31 89 LEU A C 1
ATOM 708 O O . LEU A 1 89 ? 6.195 14.953 6.902 1 98.31 89 LEU A O 1
ATOM 712 N N . TRP A 1 90 ? 4.242 13.82 7.098 1 98.44 90 TRP A N 1
ATOM 713 C CA . TRP A 1 90 ? 3.455 14.914 6.539 1 98.44 90 TRP A CA 1
ATOM 714 C C . TRP A 1 90 ? 1.996 14.812 6.973 1 98.44 90 TRP A C 1
ATOM 716 O O . TRP A 1 90 ? 1.432 13.719 7.027 1 98.44 90 TRP A O 1
ATOM 726 N N . ASP A 1 91 ? 1.443 15.906 7.262 1 98.25 91 ASP A N 1
ATOM 727 C CA . ASP A 1 91 ? -0.001 16.047 7.418 1 98.25 91 ASP A CA 1
ATOM 728 C C . ASP A 1 91 ? -0.511 17.281 6.672 1 98.25 91 ASP A C 1
ATOM 730 O O . ASP A 1 91 ? -0.034 18.406 6.906 1 98.25 91 ASP A O 1
ATOM 734 N N . ARG A 1 92 ? -1.446 16.984 5.867 1 98.06 92 ARG A N 1
ATOM 735 C CA . ARG A 1 92 ? -1.96 18.047 5.004 1 98.06 92 ARG A CA 1
ATOM 736 C C . ARG A 1 92 ? -2.479 19.219 5.824 1 98.06 92 ARG A C 1
ATOM 738 O O . ARG A 1 92 ? -2.244 20.391 5.477 1 98.06 92 ARG A O 1
ATOM 745 N N . LYS A 1 93 ? -3.203 18.953 6.855 1 96.31 93 LYS A N 1
ATOM 746 C CA . LYS A 1 93 ? -3.805 20.016 7.66 1 96.31 93 LYS A CA 1
ATOM 747 C C . LYS A 1 93 ? -2.742 20.781 8.43 1 96.31 93 LYS A C 1
ATOM 749 O O . LYS A 1 93 ? -2.746 22.016 8.43 1 96.31 93 LYS A O 1
ATOM 754 N N . VAL A 1 94 ? -1.85 20.109 9.07 1 96.25 94 VAL A N 1
ATOM 755 C CA . VAL A 1 94 ? -0.796 20.734 9.867 1 96.25 94 VAL A CA 1
ATOM 756 C C . VAL A 1 94 ? 0.114 21.562 8.961 1 96.25 94 VAL A C 1
ATOM 758 O O . VAL A 1 94 ? 0.5 22.672 9.32 1 96.25 94 VAL A O 1
ATOM 761 N N . GLU A 1 95 ? 0.462 21.016 7.781 1 96.56 95 GLU A N 1
ATOM 762 C CA . GLU A 1 95 ? 1.41 21.656 6.875 1 96.56 95 GLU A CA 1
ATOM 763 C C . GLU A 1 95 ? 0.715 22.672 5.98 1 96.56 95 GLU A C 1
ATOM 765 O O . GLU A 1 95 ? 1.375 23.453 5.293 1 96.56 95 GLU A O 1
ATOM 770 N N . GLY A 1 96 ? -0.615 22.672 6 1 96 96 GLY A N 1
ATOM 771 C CA . GLY A 1 96 ? -1.389 23.641 5.238 1 96 96 GLY A CA 1
ATOM 772 C C . GLY A 1 96 ? -1.533 23.266 3.775 1 96 96 GLY A C 1
ATOM 773 O O . GLY A 1 96 ? -1.717 24.141 2.926 1 96 96 GLY A O 1
ATOM 774 N N . GLY A 1 97 ? -1.351 21.984 3.398 1 97.81 97 GLY A N 1
ATOM 775 C CA . GLY A 1 97 ? -1.49 21.578 2.014 1 97.81 97 GLY A CA 1
ATOM 776 C C . GLY A 1 97 ? -0.872 20.219 1.732 1 97.81 97 GLY A C 1
ATOM 777 O O . GLY A 1 97 ? -0.317 19.578 2.633 1 97.81 97 GLY A O 1
ATOM 778 N N . PHE A 1 98 ? -1.035 19.812 0.476 1 98.12 98 PHE A N 1
ATOM 779 C CA . PHE A 1 98 ? -0.42 18.562 0.037 1 98.12 98 PHE A CA 1
ATOM 780 C C . PHE A 1 98 ? 1.097 18.703 -0.022 1 98.12 98 PHE A C 1
ATOM 782 O O . PHE A 1 98 ? 1.62 19.812 -0.191 1 98.12 98 PHE A O 1
ATOM 789 N N . PRO A 1 99 ? 1.761 17.609 0.188 1 96.75 99 PRO A N 1
ATOM 790 C CA . PRO A 1 99 ? 3.223 17.703 0.139 1 96.75 99 PRO A CA 1
ATOM 791 C C . PRO A 1 99 ? 3.746 18.031 -1.255 1 96.75 99 PRO A C 1
ATOM 793 O O . PRO A 1 99 ? 3.275 17.469 -2.248 1 96.75 99 PRO A O 1
ATOM 796 N N . GLU A 1 100 ? 4.707 18.953 -1.253 1 95.88 100 GLU A N 1
ATOM 797 C CA . GLU A 1 100 ? 5.598 18.984 -2.408 1 95.88 100 GLU A CA 1
ATOM 798 C C . GLU A 1 100 ? 6.508 17.75 -2.432 1 95.88 100 GLU A C 1
ATOM 800 O O . GLU A 1 100 ? 7.148 17.438 -1.43 1 95.88 100 GLU A O 1
ATOM 805 N N . LEU A 1 101 ? 6.602 17.125 -3.555 1 96.06 101 LEU A N 1
ATOM 806 C CA . LEU A 1 101 ? 7.301 15.836 -3.625 1 96.06 101 LEU A CA 1
ATOM 807 C C . LEU A 1 101 ? 8.75 15.984 -3.182 1 96.06 101 LEU A C 1
ATOM 809 O O . LEU A 1 101 ? 9.297 15.102 -2.514 1 96.06 101 LEU A O 1
ATOM 813 N N . LYS A 1 102 ? 9.297 17.062 -3.625 1 95.19 102 LYS A N 1
ATOM 814 C CA . LYS A 1 102 ? 10.688 17.312 -3.238 1 95.19 102 LYS A CA 1
ATOM 815 C C . LYS A 1 102 ? 10.844 17.281 -1.722 1 95.19 102 LYS A C 1
ATOM 817 O O . LYS A 1 102 ? 11.75 16.625 -1.202 1 95.19 102 LYS A O 1
ATOM 822 N N . VAL A 1 103 ? 10.062 17.969 -0.993 1 96.44 103 VAL A N 1
ATOM 823 C CA . VAL A 1 103 ? 10.125 18.062 0.461 1 96.44 103 VAL A CA 1
ATOM 824 C C . VAL A 1 103 ? 9.852 16.703 1.09 1 96.44 103 VAL A C 1
ATOM 826 O O . VAL A 1 103 ? 10.555 16.281 2.012 1 96.44 103 VAL A O 1
ATOM 829 N N . LEU A 1 104 ? 8.836 16.062 0.597 1 97.94 104 LEU A N 1
ATOM 830 C CA . LEU A 1 104 ? 8.492 14.75 1.131 1 97.94 104 LEU A CA 1
ATOM 831 C C . LEU A 1 104 ? 9.648 13.766 0.939 1 97.94 104 LEU A C 1
ATOM 833 O O . LEU A 1 104 ? 9.984 13.008 1.854 1 97.94 104 LEU A O 1
ATOM 837 N N . LYS A 1 105 ? 10.25 13.758 -0.225 1 97.12 105 LYS A N 1
ATOM 838 C CA . LYS A 1 105 ? 11.391 12.891 -0.498 1 97.12 105 LYS A CA 1
ATOM 839 C C . LYS A 1 105 ? 12.555 13.188 0.448 1 97.12 105 LYS A C 1
ATOM 841 O O . LYS A 1 105 ? 13.234 12.266 0.913 1 97.12 105 LYS A O 1
ATOM 846 N N . GLN A 1 106 ? 12.758 14.422 0.705 1 96.25 106 GLN A N 1
ATOM 847 C CA . GLN A 1 106 ? 13.812 14.797 1.641 1 96.25 106 GLN A CA 1
ATOM 848 C C . GLN A 1 106 ? 13.531 14.25 3.037 1 96.25 106 GLN A C 1
ATOM 850 O O . GLN A 1 106 ? 14.43 13.719 3.695 1 96.25 106 GLN A O 1
ATOM 855 N N . ARG A 1 107 ? 12.289 14.359 3.43 1 97.06 107 ARG A N 1
ATOM 856 C CA . ARG A 1 107 ? 11.93 13.852 4.75 1 97.06 107 ARG A CA 1
ATOM 857 C C . ARG A 1 107 ? 12.094 12.336 4.824 1 97.06 107 ARG A C 1
ATOM 859 O O . ARG A 1 107 ? 12.516 11.805 5.852 1 97.06 107 ARG A O 1
ATOM 866 N N . VAL A 1 108 ? 11.766 11.664 3.762 1 97.56 108 VAL A N 1
ATOM 867 C CA . VAL A 1 108 ? 11.977 10.227 3.695 1 97.56 108 VAL A CA 1
ATOM 868 C C . VAL A 1 108 ? 13.469 9.914 3.762 1 97.56 108 VAL A C 1
ATOM 870 O O . VAL A 1 108 ? 13.906 9.078 4.559 1 97.56 108 VAL A O 1
ATOM 873 N N . ARG A 1 109 ? 14.203 10.578 2.924 1 96.06 109 ARG A N 1
ATOM 874 C CA . ARG A 1 109 ? 15.648 10.383 2.898 1 96.06 109 ARG A CA 1
ATOM 875 C C . ARG A 1 109 ? 16.25 10.562 4.289 1 96.06 109 ARG A C 1
ATOM 877 O O . ARG A 1 109 ? 17.109 9.773 4.707 1 96.06 109 ARG A O 1
ATOM 884 N N . ASP A 1 110 ? 15.828 11.562 5.035 1 94.75 110 ASP A N 1
ATOM 885 C CA . ASP A 1 110 ? 16.359 11.867 6.363 1 94.75 110 ASP A CA 1
ATOM 886 C C . ASP A 1 110 ? 16.109 10.703 7.328 1 94.75 110 ASP A C 1
ATOM 888 O O . ASP A 1 110 ? 16.844 10.539 8.312 1 94.75 110 ASP A O 1
ATOM 892 N N . ARG A 1 111 ? 15.086 9.891 7.051 1 93.88 111 ARG A N 1
ATOM 893 C CA . ARG A 1 111 ? 14.75 8.781 7.93 1 93.88 111 ARG A CA 1
ATOM 894 C C . ARG A 1 111 ? 15.477 7.508 7.508 1 93.88 111 ARG A C 1
ATOM 896 O O . ARG A 1 111 ? 15.805 6.664 8.344 1 93.88 111 ARG A O 1
ATOM 903 N N . VAL A 1 112 ? 15.742 7.375 6.25 1 92.38 112 VAL A N 1
ATOM 904 C CA . VAL A 1 112 ? 16.172 6.055 5.789 1 92.38 112 VAL A CA 1
ATOM 905 C C . VAL A 1 112 ? 17.625 6.105 5.352 1 92.38 112 VAL A C 1
ATOM 907 O O . VAL A 1 112 ? 18.328 5.094 5.41 1 92.38 112 VAL A O 1
ATOM 910 N N . GLN A 1 113 ? 18.047 7.156 4.742 1 88.94 113 GLN A N 1
ATOM 911 C CA . GLN A 1 113 ? 19.406 7.281 4.234 1 88.94 113 GLN A CA 1
ATOM 912 C C . GLN A 1 113 ? 19.891 8.727 4.289 1 88.94 113 GLN A C 1
ATOM 914 O O . GLN A 1 113 ? 20.078 9.367 3.254 1 88.94 113 GLN A O 1
ATOM 919 N N . PRO A 1 114 ? 20.172 9.242 5.512 1 82.81 114 PRO A N 1
ATOM 920 C CA . PRO A 1 114 ? 20.5 10.656 5.672 1 82.81 114 PRO A CA 1
ATOM 921 C C . PRO A 1 114 ? 21.656 11.094 4.762 1 82.81 114 PRO A C 1
ATOM 923 O O . PRO A 1 114 ? 21.703 12.242 4.324 1 82.81 114 PRO A O 1
ATOM 926 N N . GLY A 1 115 ? 22.531 10.375 4.352 1 80.12 115 GLY A N 1
ATOM 927 C CA . GLY A 1 115 ? 23.656 10.766 3.533 1 80.12 115 GLY A CA 1
ATOM 928 C C . GLY A 1 115 ? 23.406 10.617 2.047 1 80.12 115 GLY A C 1
ATOM 929 O O . GLY A 1 115 ? 24.25 10.984 1.225 1 80.12 115 GLY A O 1
ATOM 930 N N . ARG A 1 116 ? 22.25 10.266 1.785 1 77.75 116 ARG A N 1
ATOM 931 C CA . ARG A 1 116 ? 21.906 10.055 0.379 1 77.75 116 ARG A CA 1
ATOM 932 C C . ARG A 1 116 ? 21.594 11.375 -0.313 1 77.75 116 ARG A C 1
ATOM 934 O O . ARG A 1 116 ? 20.812 12.18 0.201 1 77.75 116 ARG A O 1
ATOM 941 N N . SER A 1 117 ? 22.266 11.609 -1.483 1 82.69 117 SER A N 1
ATOM 942 C CA . SER A 1 117 ? 21.969 12.789 -2.287 1 82.69 117 SER A CA 1
ATOM 943 C C . SER A 1 117 ? 20.734 12.578 -3.16 1 82.69 117 SER A C 1
ATOM 945 O O . SER A 1 117 ? 20.594 11.523 -3.789 1 82.69 117 SER A O 1
ATOM 947 N N . LEU A 1 118 ? 19.844 13.492 -3.117 1 81.94 118 LEU A N 1
ATOM 948 C CA . LEU A 1 118 ? 18.641 13.398 -3.953 1 81.94 118 LEU A CA 1
ATOM 949 C C . LEU A 1 118 ? 18.797 14.227 -5.223 1 81.94 118 LEU A C 1
ATOM 951 O O . LEU A 1 118 ? 17.828 14.484 -5.926 1 81.94 118 LEU A O 1
ATOM 955 N N . GLY A 1 119 ? 20.062 14.562 -5.441 1 78.5 119 GLY A N 1
ATOM 956 C CA . GLY A 1 119 ? 20.312 15.383 -6.613 1 78.5 119 GLY A CA 1
ATOM 957 C C . GLY A 1 119 ? 19.594 16.719 -6.582 1 78.5 119 GLY A C 1
ATOM 958 O O . GLY A 1 119 ? 19.719 17.469 -5.613 1 78.5 119 GLY A O 1
ATOM 959 N N . HIS A 1 120 ? 18.734 16.891 -7.688 1 71.31 120 HIS A N 1
ATOM 960 C CA . HIS A 1 120 ? 18.047 18.172 -7.848 1 71.31 120 HIS A CA 1
ATOM 961 C C . HIS A 1 120 ? 17.094 18.438 -6.688 1 71.31 120 HIS A C 1
ATOM 963 O O . HIS A 1 120 ? 16.828 19.594 -6.348 1 71.31 120 HIS A O 1
ATOM 969 N N . SER A 1 121 ? 16.656 17.406 -6.012 1 68.69 121 SER A N 1
ATOM 970 C CA . SER A 1 121 ? 15.688 17.531 -4.926 1 68.69 121 SER A CA 1
ATOM 971 C C . SER A 1 121 ? 16.375 17.922 -3.619 1 68.69 121 SER A C 1
ATOM 973 O O . SER A 1 121 ? 15.719 18.25 -2.635 1 68.69 121 SER A O 1
ATOM 975 N N . ASP A 1 122 ? 17.625 17.797 -3.535 1 69.44 122 ASP A N 1
ATOM 976 C CA . ASP A 1 122 ? 18.359 18.141 -2.32 1 69.44 122 ASP A CA 1
ATOM 977 C C . ASP A 1 122 ? 18.562 19.656 -2.205 1 69.44 122 ASP A C 1
ATOM 979 O O . ASP A 1 122 ? 19.016 20.141 -1.172 1 69.44 122 ASP A O 1
ATOM 983 N N . ILE A 1 123 ? 18.297 20.203 -3.324 1 57.03 123 ILE A N 1
ATOM 984 C CA . ILE A 1 123 ? 18.625 21.625 -3.297 1 57.03 123 ILE A CA 1
ATOM 985 C C . ILE A 1 123 ? 17.625 22.359 -2.406 1 57.03 123 ILE A C 1
ATOM 987 O O . ILE A 1 123 ? 16.406 22.109 -2.471 1 57.03 123 ILE A O 1
ATOM 991 N N . LYS A 1 124 ? 18.156 22.969 -1.327 1 58 124 LYS A N 1
ATOM 992 C CA . LYS A 1 124 ? 17.406 23.734 -0.339 1 58 124 LYS A CA 1
ATOM 993 C C . LYS A 1 124 ? 16.281 24.516 -0.994 1 58 124 LYS A C 1
ATOM 995 O O . LYS A 1 124 ? 16.453 25.109 -2.062 1 58 124 LYS A O 1
ATOM 1000 N N . SER A 1 125 ? 14.945 24.125 -0.668 1 46.5 125 SER A N 1
ATOM 1001 C CA . SER A 1 125 ? 13.883 25.047 -1.08 1 46.5 125 SER A CA 1
ATOM 1002 C C . SER A 1 125 ? 14.133 26.453 -0.556 1 46.5 125 SER A C 1
ATOM 1004 O O . SER A 1 125 ? 14.734 26.625 0.506 1 46.5 125 SER A O 1
ATOM 1006 N N . MET B 1 1 ? -29.469 14.125 36.656 1 30.22 1 MET B N 1
ATOM 1007 C CA . MET B 1 1 ? -28.828 13.047 35.938 1 30.22 1 MET B CA 1
ATOM 1008 C C . MET B 1 1 ? -27.875 13.602 34.875 1 30.22 1 MET B C 1
ATOM 1010 O O . MET B 1 1 ? -28.328 14.234 33.906 1 30.22 1 MET B O 1
ATOM 1014 N N . SER B 1 2 ? -26.641 14.141 35.125 1 32.06 2 SER B N 1
ATOM 1015 C CA . SER B 1 2 ? -25.641 14.906 34.375 1 32.06 2 SER B CA 1
ATOM 1016 C C . SER B 1 2 ? -25.062 14.094 33.25 1 32.06 2 SER B C 1
ATOM 1018 O O . SER B 1 2 ? -24.562 12.984 33.438 1 32.06 2 SER B O 1
ATOM 1020 N N . SER B 1 3 ? -25.672 14.117 32.031 1 32.84 3 SER B N 1
ATOM 1021 C CA . SER B 1 3 ? -25.25 13.43 30.812 1 32.84 3 SER B CA 1
ATOM 1022 C C . SER B 1 3 ? -23.766 13.656 30.547 1 32.84 3 SER B C 1
ATOM 1024 O O . SER B 1 3 ? -23.328 14.789 30.297 1 32.84 3 SER B O 1
ATOM 1026 N N . LYS B 1 4 ? -22.875 12.953 31.172 1 34.44 4 LYS B N 1
ATOM 1027 C CA . LYS B 1 4 ? -21.438 12.938 30.875 1 34.44 4 LYS B CA 1
ATOM 1028 C C . LYS B 1 4 ? -21.203 12.859 29.375 1 34.44 4 LYS B C 1
ATOM 1030 O O . LYS B 1 4 ? -21.516 11.852 28.734 1 34.44 4 LYS B O 1
ATOM 1035 N N . GLU B 1 5 ? -21.281 14 28.594 1 33.41 5 GLU B N 1
ATOM 1036 C CA . GLU B 1 5 ? -20.891 14.109 27.188 1 33.41 5 GLU B CA 1
ATOM 1037 C C . GLU B 1 5 ? -19.562 13.422 26.922 1 33.41 5 GLU B C 1
ATOM 1039 O O . GLU B 1 5 ? -18.562 13.711 27.594 1 33.41 5 GLU B O 1
ATOM 1044 N N . VAL B 1 6 ? -19.531 12.148 26.75 1 32.75 6 VAL B N 1
ATOM 1045 C CA . VAL B 1 6 ? -18.344 11.445 26.266 1 32.75 6 VAL B CA 1
ATOM 1046 C C . VAL B 1 6 ? -17.609 12.312 25.25 1 32.75 6 VAL B C 1
ATOM 1048 O O . VAL B 1 6 ? -18.125 12.562 24.156 1 32.75 6 VAL B O 1
ATOM 1051 N N . GLN B 1 7 ? -17.062 13.492 25.531 1 32.09 7 GLN B N 1
ATOM 1052 C CA . GLN B 1 7 ? -16.188 14.273 24.672 1 32.09 7 GLN B CA 1
ATOM 1053 C C . GLN B 1 7 ? -15.211 13.375 23.906 1 32.09 7 GLN B C 1
ATOM 1055 O O . GLN B 1 7 ? -14.312 12.781 24.516 1 32.09 7 GLN B O 1
ATOM 1060 N N . GLU B 1 8 ? -15.625 12.383 23.141 1 38.06 8 GLU B N 1
ATOM 1061 C CA . GLU B 1 8 ? -14.672 11.742 22.234 1 38.06 8 GLU B CA 1
ATOM 1062 C C . GLU B 1 8 ? -13.57 12.719 21.828 1 38.06 8 GLU B C 1
ATOM 1064 O O . GLU B 1 8 ? -13.852 13.797 21.312 1 38.06 8 GLU B O 1
ATOM 1069 N N . SER B 1 9 ? -12.602 13.008 22.531 1 42.66 9 SER B N 1
ATOM 1070 C CA . SER B 1 9 ? -11.461 13.898 22.375 1 42.66 9 SER B CA 1
ATOM 1071 C C . SER B 1 9 ? -11.055 14.023 20.906 1 42.66 9 SER B C 1
ATOM 1073 O O . SER B 1 9 ? -10.625 13.047 20.297 1 42.66 9 SER B O 1
ATOM 1075 N N . ALA B 1 10 ? -11.875 14.461 19.938 1 49.41 10 ALA B N 1
ATOM 1076 C CA . ALA B 1 10 ? -11.5 14.891 18.594 1 49.41 10 ALA B CA 1
ATOM 1077 C C . ALA B 1 10 ? -10.078 15.438 18.578 1 49.41 10 ALA B C 1
ATOM 1079 O O . ALA B 1 10 ? -9.773 16.422 19.266 1 49.41 10 ALA B O 1
ATOM 1080 N N . GLY B 1 11 ? -9.047 14.539 18.672 1 56.34 11 GLY B N 1
ATOM 1081 C CA . GLY B 1 11 ? -7.715 15.117 18.594 1 56.34 11 GLY B CA 1
ATOM 1082 C C . GLY B 1 11 ? -7.664 16.406 17.812 1 56.34 11 GLY B C 1
ATOM 1083 O O . GLY B 1 11 ? -8.586 16.719 17.047 1 56.34 11 GLY B O 1
ATOM 1084 N N . ASN B 1 12 ? -6.996 17.344 18.375 1 73.88 12 ASN B N 1
ATOM 1085 C CA . ASN B 1 12 ? -6.703 18.609 17.703 1 73.88 12 ASN B CA 1
ATOM 1086 C C . ASN B 1 12 ? -6.066 18.375 16.344 1 73.88 12 ASN B C 1
ATOM 1088 O O . ASN B 1 12 ? -4.973 17.812 16.25 1 73.88 12 ASN B O 1
ATOM 1092 N N . LEU B 1 13 ? -6.785 18.578 15.281 1 83 13 LEU B N 1
ATOM 1093 C CA . LEU B 1 13 ? -6.395 18.359 13.891 1 83 13 LEU B CA 1
ATOM 1094 C C . LEU B 1 13 ? -5.07 19.047 13.586 1 83 13 LEU B C 1
ATOM 1096 O O . LEU B 1 13 ? -4.418 18.734 12.586 1 83 13 LEU B O 1
ATOM 1100 N N . LEU B 1 14 ? -4.703 19.859 14.477 1 87.69 14 LEU B N 1
ATOM 1101 C CA . LEU B 1 14 ? -3.479 20.594 14.203 1 87.69 14 LEU B CA 1
ATOM 1102 C C . LEU B 1 14 ? -2.369 20.188 15.164 1 87.69 14 LEU B C 1
A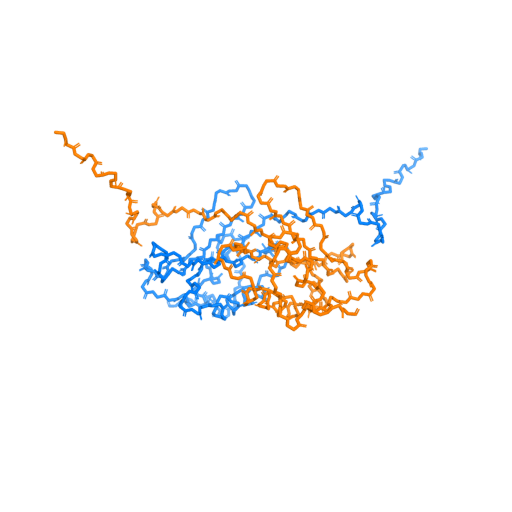TOM 1104 O O . LEU B 1 14 ? -1.27 20.75 15.125 1 87.69 14 LEU B O 1
ATOM 1108 N N . ASP B 1 15 ? -2.625 19.234 15.992 1 90.38 15 ASP B N 1
ATOM 1109 C CA . ASP B 1 15 ? -1.635 18.734 16.953 1 90.38 15 ASP B CA 1
ATOM 1110 C C . ASP B 1 15 ? -1.229 17.297 16.625 1 90.38 15 ASP B C 1
ATOM 1112 O O . ASP B 1 15 ? -1.879 16.359 17.078 1 90.38 15 ASP B O 1
ATOM 1116 N N . PRO B 1 16 ? -0.032 17.125 16.016 1 90.12 16 PRO B N 1
ATOM 1117 C CA . PRO B 1 16 ? 0.404 15.812 15.57 1 90.12 16 PRO B CA 1
ATOM 1118 C C . PRO B 1 16 ? 0.539 14.805 16.719 1 90.12 16 PRO B C 1
ATOM 1120 O O . PRO B 1 16 ? 0.475 13.594 16.5 1 90.12 16 PRO B O 1
ATOM 1123 N N . SER B 1 17 ? 0.767 15.25 17.922 1 88.62 17 SER B N 1
ATOM 1124 C CA . SER B 1 17 ? 0.952 14.344 19.047 1 88.62 17 SER B CA 1
ATOM 1125 C C . SER B 1 17 ? -0.327 13.57 19.359 1 88.62 17 SER B C 1
ATOM 1127 O O . SER B 1 17 ? -0.295 12.57 20.062 1 88.62 17 SER B O 1
ATOM 1129 N N . THR B 1 18 ? -1.479 14.039 18.797 1 89.19 18 THR B N 1
ATOM 1130 C CA . THR B 1 18 ? -2.762 13.391 19.047 1 89.19 18 THR B CA 1
ATOM 1131 C C . THR B 1 18 ? -3.105 12.422 17.906 1 89.19 18 THR B C 1
ATOM 1133 O O . THR B 1 18 ? -4.109 11.711 17.984 1 89.19 18 THR B O 1
ATOM 1136 N N . PHE B 1 19 ? -2.283 12.5 16.922 1 92 19 PHE B N 1
ATOM 1137 C CA . PHE B 1 19 ? -2.594 11.656 15.773 1 92 19 PHE B CA 1
ATOM 1138 C C . PHE B 1 19 ? -2.377 10.188 16.109 1 92 19 PHE B C 1
ATOM 1140 O O . PHE B 1 19 ? -1.422 9.836 16.797 1 92 19 PHE B O 1
ATOM 1147 N N . ILE B 1 20 ? -3.285 9.367 15.656 1 88.06 20 ILE B N 1
ATOM 1148 C CA . ILE B 1 20 ? -3.199 7.922 15.859 1 88.06 20 ILE B CA 1
ATOM 1149 C C . ILE B 1 20 ? -2.914 7.23 14.531 1 88.06 20 ILE B C 1
ATOM 1151 O O . ILE B 1 20 ? -3.605 7.469 13.531 1 88.06 20 ILE B O 1
ATOM 1155 N N . PHE B 1 21 ? -1.88 6.395 14.539 1 92.75 21 PHE B N 1
ATOM 1156 C CA . PHE B 1 21 ? -1.547 5.613 13.352 1 92.75 21 PHE B CA 1
ATOM 1157 C C . PHE B 1 21 ? -2.674 4.648 13 1 92.75 21 PHE B C 1
ATOM 1159 O O . PHE B 1 21 ? -3.215 3.977 13.883 1 92.75 21 PHE B O 1
ATOM 1166 N N . PRO B 1 22 ? -2.982 4.543 11.703 1 89.25 22 PRO B N 1
ATOM 1167 C CA . PRO B 1 22 ? -4.129 3.709 11.328 1 89.25 22 PRO B CA 1
ATOM 1168 C C . PRO B 1 22 ? -3.832 2.215 11.438 1 89.25 22 PRO B C 1
ATOM 1170 O O . PRO B 1 22 ? -2.719 1.779 11.141 1 89.25 22 PRO B O 1
ATOM 1173 N N . VAL B 1 23 ? -4.832 1.439 11.867 1 86.5 23 VAL B N 1
ATOM 1174 C CA . VAL B 1 23 ? -4.766 -0.017 11.938 1 86.5 23 VAL B CA 1
ATOM 1175 C C . VAL B 1 23 ? -5.922 -0.627 11.148 1 86.5 23 VAL B C 1
ATOM 1177 O O . VAL B 1 23 ? -7.016 -0.81 11.688 1 86.5 23 VAL B O 1
ATOM 1180 N N . PRO B 1 24 ? -5.676 -0.999 9.992 1 82.88 24 PRO B N 1
ATOM 1181 C CA . PRO B 1 24 ? -6.766 -1.526 9.172 1 82.88 24 PRO B CA 1
ATOM 1182 C C . PRO B 1 24 ? -7.176 -2.941 9.578 1 82.88 24 PRO B C 1
ATOM 1184 O O . PRO B 1 24 ? -6.336 -3.73 10.016 1 82.88 24 PRO B O 1
ATOM 1187 N N . SER B 1 25 ? -8.445 -3.221 9.344 1 88.06 25 SER B N 1
ATOM 1188 C CA . SER B 1 25 ? -8.977 -4.539 9.68 1 88.06 25 SER B CA 1
ATOM 1189 C C . SER B 1 25 ? -8.711 -5.539 8.562 1 88.06 25 SER B C 1
ATOM 1191 O O . SER B 1 25 ? -8.578 -6.738 8.812 1 88.06 25 SER B O 1
ATOM 1193 N N . THR B 1 26 ? -8.781 -5.109 7.367 1 96.12 26 THR B N 1
ATOM 1194 C CA . THR B 1 26 ? -8.516 -5.926 6.191 1 96.12 26 THR B CA 1
ATOM 1195 C C . THR B 1 26 ? -7.441 -5.277 5.316 1 96.12 26 THR B C 1
ATOM 1197 O O . THR B 1 26 ? -7.574 -4.117 4.926 1 96.12 26 THR B O 1
ATOM 1200 N N . THR B 1 27 ? -6.426 -6.078 5.043 1 97.31 27 THR B N 1
ATOM 1201 C CA . THR B 1 27 ? -5.324 -5.539 4.254 1 97.31 27 THR B CA 1
ATOM 1202 C C . THR B 1 27 ? -4.973 -6.477 3.104 1 97.31 27 THR B C 1
ATOM 1204 O O . THR B 1 27 ? -5.113 -7.695 3.225 1 97.31 27 THR B O 1
ATOM 1207 N N . ILE B 1 28 ? -4.609 -5.898 2.033 1 98.56 28 ILE B N 1
ATOM 1208 C CA . ILE B 1 28 ? -4.07 -6.645 0.902 1 98.56 28 ILE B CA 1
ATOM 1209 C C . ILE B 1 28 ? -2.623 -6.23 0.651 1 98.56 28 ILE B C 1
ATOM 1211 O O . ILE B 1 28 ? -2.287 -5.047 0.729 1 98.56 28 ILE B O 1
ATOM 1215 N N . THR B 1 29 ? -1.799 -7.199 0.403 1 98.62 29 THR B N 1
ATOM 1216 C CA . THR B 1 29 ? -0.41 -6.953 0.029 1 98.62 29 THR B CA 1
ATOM 1217 C C . THR B 1 29 ? -0.116 -7.52 -1.357 1 98.62 29 THR B C 1
ATOM 1219 O O . THR B 1 29 ? -0.403 -8.688 -1.631 1 98.62 29 THR B O 1
ATOM 1222 N N . ILE B 1 30 ? 0.368 -6.68 -2.184 1 98.81 30 ILE B N 1
ATOM 1223 C CA . ILE B 1 30 ? 0.789 -7.09 -3.52 1 98.81 30 ILE B CA 1
ATOM 1224 C C . ILE B 1 30 ? 2.314 -7.113 -3.594 1 98.81 30 ILE B C 1
ATOM 1226 O O . ILE B 1 30 ? 2.963 -6.066 -3.533 1 98.81 30 ILE B O 1
ATOM 1230 N N . GLU B 1 31 ? 2.863 -8.32 -3.682 1 98.44 31 GLU B N 1
ATOM 1231 C CA . GLU B 1 31 ? 4.285 -8.492 -3.971 1 98.44 31 GLU B CA 1
ATOM 1232 C C . GLU B 1 31 ? 4.547 -8.484 -5.473 1 98.44 31 GLU B C 1
ATOM 1234 O O . GLU B 1 31 ? 3.779 -9.062 -6.246 1 98.44 31 GLU B O 1
ATOM 1239 N N . PHE B 1 32 ? 5.66 -7.805 -5.812 1 98.56 32 PHE B N 1
ATOM 1240 C CA . PHE B 1 32 ? 5.957 -7.836 -7.238 1 98.56 32 PHE B CA 1
ATOM 1241 C C . PHE B 1 32 ? 7.453 -7.68 -7.484 1 98.56 32 PHE B C 1
ATOM 1243 O O . PHE B 1 32 ? 8.18 -7.168 -6.629 1 98.56 32 PHE B O 1
ATOM 1250 N N . CYS B 1 33 ? 7.863 -8.172 -8.578 1 98 33 CYS B N 1
ATOM 1251 C CA . CYS B 1 33 ? 9.25 -8.07 -9.016 1 98 33 CYS B CA 1
ATOM 1252 C C . CYS B 1 33 ? 9.578 -6.66 -9.477 1 98 33 CYS B C 1
ATOM 1254 O O . CYS B 1 33 ? 9.078 -6.207 -10.508 1 98 33 CYS B O 1
ATOM 1256 N N . ASP B 1 34 ? 10.406 -6.016 -8.727 1 97.69 34 ASP B N 1
ATOM 1257 C CA . ASP B 1 34 ? 10.781 -4.645 -9.055 1 97.69 34 ASP B CA 1
ATOM 1258 C C . ASP B 1 34 ? 11.672 -4.602 -10.297 1 97.69 34 ASP B C 1
ATOM 1260 O O . ASP B 1 34 ? 11.531 -3.709 -11.141 1 97.69 34 ASP B O 1
ATOM 1264 N N . ARG B 1 35 ? 12.539 -5.512 -10.453 1 96.56 35 ARG B N 1
ATOM 1265 C CA . ARG B 1 35 ? 13.461 -5.551 -11.578 1 96.56 35 ARG B CA 1
ATOM 1266 C C . ARG B 1 35 ? 12.727 -5.84 -12.883 1 96.56 35 ARG B C 1
ATOM 1268 O O . ARG B 1 35 ? 13.25 -5.586 -13.969 1 96.56 35 ARG B O 1
ATOM 1275 N N . CYS B 1 36 ? 11.617 -6.414 -12.773 1 97.62 36 CYS B N 1
ATOM 1276 C CA . CYS B 1 36 ? 10.781 -6.711 -13.93 1 97.62 36 CYS B CA 1
ATOM 1277 C C . CYS B 1 36 ? 9.969 -5.496 -14.344 1 97.62 36 CYS B C 1
ATOM 1279 O O . CYS B 1 36 ? 9.266 -5.523 -15.352 1 97.62 36 CYS B O 1
ATOM 1281 N N . ARG B 1 37 ? 9.969 -4.438 -13.523 1 97.12 37 ARG B N 1
ATOM 1282 C CA . ARG B 1 37 ? 9.281 -3.172 -13.773 1 97.12 37 ARG B CA 1
ATOM 1283 C C . ARG B 1 37 ? 7.77 -3.348 -13.734 1 97.12 37 ARG B C 1
ATOM 1285 O O . ARG B 1 37 ? 7.062 -2.832 -14.602 1 97.12 37 ARG B O 1
ATOM 1292 N N . TRP B 1 38 ? 7.289 -4.047 -12.75 1 98.25 38 TRP B N 1
ATOM 1293 C CA . TRP B 1 38 ? 5.863 -4.344 -12.664 1 98.25 38 TRP B CA 1
ATOM 1294 C C . TRP B 1 38 ? 5.172 -3.4 -11.68 1 98.25 38 TRP B C 1
ATOM 1296 O O . TRP B 1 38 ? 4.051 -3.668 -11.234 1 98.25 38 TRP B O 1
ATOM 1306 N N . LEU B 1 39 ? 5.816 -2.312 -11.352 1 98.31 39 LEU B N 1
ATOM 1307 C CA . LEU B 1 39 ? 5.211 -1.319 -10.477 1 98.31 39 LEU B CA 1
ATOM 1308 C C . LEU B 1 39 ? 3.867 -0.851 -11.023 1 98.31 39 LEU B C 1
ATOM 1310 O O . LEU B 1 39 ? 2.881 -0.786 -10.289 1 98.31 39 LEU B O 1
ATOM 1314 N N . HIS B 1 40 ? 3.857 -0.554 -12.258 1 97.06 40 HIS B N 1
ATOM 1315 C CA . HIS B 1 40 ? 2.639 0.001 -12.836 1 97.06 40 HIS B CA 1
ATOM 1316 C C . HIS B 1 40 ? 1.503 -1.016 -12.812 1 97.06 40 HIS B C 1
ATOM 1318 O O . HIS B 1 40 ? 0.346 -0.656 -12.586 1 97.06 40 HIS B O 1
ATOM 1324 N N . ARG B 1 41 ? 1.836 -2.256 -13.086 1 98.12 41 ARG B N 1
ATOM 1325 C CA . ARG B 1 41 ? 0.822 -3.301 -13.008 1 98.12 41 ARG B CA 1
ATOM 1326 C C . ARG B 1 41 ? 0.31 -3.455 -11.578 1 98.12 41 ARG B C 1
ATOM 1328 O O . ARG B 1 41 ? -0.894 -3.609 -11.359 1 98.12 41 ARG B O 1
ATOM 1335 N N . ALA B 1 42 ? 1.208 -3.453 -10.648 1 98.75 42 ALA B N 1
ATOM 1336 C CA . ALA B 1 42 ? 0.826 -3.543 -9.242 1 98.75 42 ALA B CA 1
ATOM 1337 C C . ALA B 1 42 ? -0.076 -2.379 -8.844 1 98.75 42 ALA B C 1
ATOM 1339 O O . ALA B 1 42 ? -1.091 -2.572 -8.172 1 98.75 42 ALA B O 1
ATOM 1340 N N . THR B 1 43 ? 0.281 -1.199 -9.305 1 98.38 43 THR B N 1
ATOM 1341 C CA . THR B 1 43 ? -0.497 -0.003 -9 1 98.38 43 THR B CA 1
ATOM 1342 C C . THR B 1 43 ? -1.886 -0.086 -9.625 1 98.38 43 THR B C 1
ATOM 1344 O O . THR B 1 43 ? -2.879 0.285 -9 1 98.38 43 THR B O 1
ATOM 1347 N N . TRP B 1 44 ? -1.882 -0.514 -10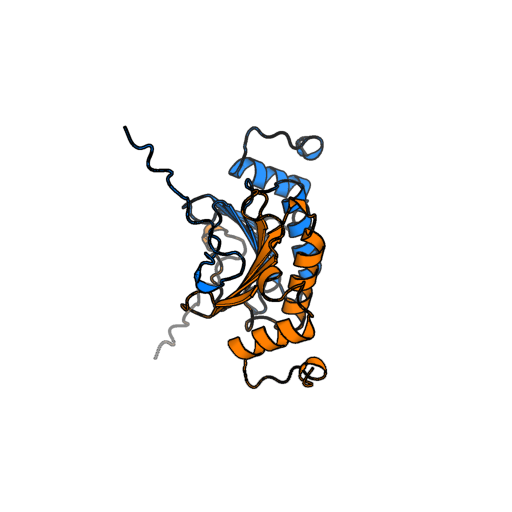.82 1 98.12 44 TRP B N 1
ATOM 1348 C CA . TRP B 1 44 ? -3.16 -0.684 -11.508 1 98.12 44 TRP B CA 1
ATOM 1349 C C . TRP B 1 44 ? -4.055 -1.661 -10.75 1 98.12 44 TRP B C 1
ATOM 1351 O O . TRP B 1 44 ? -5.238 -1.389 -10.531 1 98.12 44 TRP B O 1
ATOM 1361 N N . THR B 1 45 ? -3.523 -2.758 -10.375 1 98.62 45 THR B N 1
ATOM 1362 C CA . THR B 1 45 ? -4.266 -3.754 -9.609 1 98.62 45 THR B CA 1
ATOM 1363 C C . THR B 1 45 ? -4.789 -3.156 -8.305 1 98.62 45 THR B C 1
ATOM 1365 O O . THR B 1 45 ? -5.953 -3.346 -7.957 1 98.62 45 THR B O 1
ATOM 1368 N N . GLN B 1 46 ? -3.955 -2.475 -7.664 1 98.75 46 GLN B N 1
ATOM 1369 C CA . GLN B 1 46 ? -4.301 -1.791 -6.422 1 98.75 46 GLN B CA 1
ATOM 1370 C C . GLN B 1 46 ? -5.477 -0.841 -6.625 1 98.75 46 GLN B C 1
ATOM 1372 O O . GLN B 1 46 ? -6.449 -0.878 -5.867 1 98.75 46 GLN B O 1
ATOM 1377 N N . THR B 1 47 ? -5.363 -0.049 -7.625 1 98.06 47 THR B N 1
ATOM 1378 C CA . THR B 1 47 ? -6.391 0.945 -7.918 1 98.06 47 THR B CA 1
ATOM 1379 C C . THR B 1 47 ? -7.734 0.273 -8.195 1 98.06 47 THR B C 1
ATOM 1381 O O . THR B 1 47 ? -8.758 0.671 -7.633 1 98.06 47 THR B O 1
ATOM 1384 N N . GLU B 1 48 ? -7.691 -0.739 -8.945 1 97.5 48 GLU B N 1
ATOM 1385 C CA . GLU B 1 48 ? -8.914 -1.447 -9.297 1 97.5 48 GLU B CA 1
ATOM 1386 C C . GLU B 1 48 ? -9.57 -2.07 -8.07 1 97.5 48 GLU B C 1
ATOM 1388 O O . GLU B 1 48 ? -10.797 -2.047 -7.934 1 97.5 48 GLU B O 1
ATOM 1393 N N . LEU B 1 49 ? -8.789 -2.633 -7.285 1 97.94 49 LEU B N 1
ATOM 1394 C CA . LEU B 1 49 ? -9.336 -3.26 -6.086 1 97.94 49 LEU B CA 1
ATOM 1395 C C . LEU B 1 49 ? -9.953 -2.217 -5.164 1 97.94 49 LEU B C 1
ATOM 1397 O O . LEU B 1 49 ? -11.031 -2.443 -4.598 1 97.94 49 LEU B O 1
ATOM 1401 N N . PHE B 1 50 ? -9.297 -1.047 -5.031 1 97.62 50 PHE B N 1
ATOM 1402 C CA . PHE B 1 50 ? -9.859 0.017 -4.207 1 97.62 50 PHE B CA 1
ATOM 1403 C C . PHE B 1 50 ? -11.195 0.481 -4.766 1 97.62 50 PHE B C 1
ATOM 1405 O O . PHE B 1 50 ? -12.117 0.796 -4.008 1 97.62 50 PHE B O 1
ATOM 1412 N N . LEU B 1 51 ? -11.352 0.565 -6.035 1 95 51 LEU B N 1
ATOM 1413 C CA . LEU B 1 51 ? -12.586 1.027 -6.672 1 95 51 LEU B CA 1
ATOM 1414 C C . LEU B 1 51 ? -13.719 0.037 -6.441 1 95 51 LEU B C 1
ATOM 1416 O O . LEU B 1 51 ? -14.867 0.439 -6.238 1 95 51 LEU B O 1
ATOM 1420 N N . THR B 1 52 ? -13.367 -1.175 -6.434 1 95.19 52 THR B N 1
ATOM 1421 C CA . THR B 1 52 ? -14.375 -2.221 -6.305 1 95.19 52 THR B CA 1
ATOM 1422 C C . THR B 1 52 ? -14.75 -2.434 -4.84 1 95.19 52 THR B C 1
ATOM 1424 O O . THR B 1 52 ? -15.906 -2.736 -4.527 1 95.19 52 THR B O 1
ATOM 1427 N N . PHE B 1 53 ? -13.789 -2.33 -3.934 1 95.81 53 PHE B N 1
ATOM 1428 C CA . PHE B 1 53 ? -14 -2.604 -2.516 1 95.81 53 PHE B CA 1
ATOM 1429 C C . PHE B 1 53 ? -13.609 -1.396 -1.67 1 95.81 53 PHE B C 1
ATOM 1431 O O . PHE B 1 53 ? -12.586 -1.413 -0.988 1 95.81 53 PHE B O 1
ATOM 1438 N N . PRO B 1 54 ? -14.469 -0.443 -1.592 1 94.19 54 PRO B N 1
ATOM 1439 C CA . PRO B 1 54 ? -14.125 0.766 -0.837 1 94.19 54 PRO B CA 1
ATOM 1440 C C . PRO B 1 54 ? -14.055 0.521 0.668 1 94.19 54 PRO B C 1
ATOM 1442 O O . PRO B 1 54 ? -14.578 -0.482 1.159 1 94.19 54 PRO B O 1
ATOM 1445 N N . PRO B 1 55 ? -13.383 1.429 1.339 1 93.81 55 PRO B N 1
ATOM 1446 C CA . PRO B 1 55 ? -13.383 1.312 2.799 1 93.81 55 PRO B CA 1
ATOM 1447 C C . PRO B 1 55 ? -14.781 1.393 3.402 1 93.81 55 PRO B C 1
ATOM 1449 O O . PRO B 1 55 ? -15.648 2.094 2.871 1 93.81 55 PRO B O 1
ATOM 1452 N N . PRO B 1 56 ? -14.93 0.594 4.371 1 91.62 56 PRO B N 1
ATOM 1453 C CA . PRO B 1 56 ? -13.953 -0.135 5.184 1 91.62 56 PRO B CA 1
ATOM 1454 C C . PRO B 1 56 ? -13.789 -1.587 4.746 1 91.62 56 PRO B C 1
ATOM 1456 O O . PRO B 1 56 ? -13.156 -2.381 5.449 1 91.62 56 PRO B O 1
ATOM 1459 N N . LEU B 1 57 ? -14.344 -1.956 3.641 1 93.62 57 LEU B N 1
ATOM 1460 C CA . LEU B 1 57 ? -14.211 -3.344 3.211 1 93.62 57 LEU B CA 1
ATOM 1461 C C . LEU B 1 57 ? -12.742 -3.736 3.094 1 93.62 57 LEU B C 1
ATOM 1463 O O . LEU B 1 57 ? -12.312 -4.723 3.693 1 93.62 57 LEU B O 1
ATOM 1467 N N . ILE B 1 58 ? -12.055 -3.047 2.268 1 95.94 58 ILE B N 1
ATOM 1468 C CA . ILE B 1 58 ? -10.602 -3.111 2.275 1 95.94 58 ILE B CA 1
ATOM 1469 C C . ILE B 1 58 ? -10.031 -1.847 2.916 1 95.94 58 ILE B C 1
ATOM 1471 O O . ILE B 1 58 ? -10.227 -0.743 2.402 1 95.94 58 ILE B O 1
ATOM 1475 N N . GLY B 1 59 ? -9.336 -2.086 3.967 1 96.81 59 GLY B N 1
ATOM 1476 C CA . GLY B 1 59 ? -8.836 -0.949 4.723 1 96.81 59 GLY B CA 1
ATOM 1477 C C . GLY B 1 59 ? -7.543 -0.384 4.168 1 96.81 59 GLY B C 1
ATOM 1478 O O . GLY B 1 59 ? -7.266 0.808 4.316 1 96.81 59 GLY B O 1
ATOM 1479 N N . ASN B 1 60 ? -6.789 -1.247 3.564 1 97.5 60 ASN B N 1
ATOM 1480 C CA . ASN B 1 60 ? -5.465 -0.85 3.098 1 97.5 60 ASN B CA 1
ATOM 1481 C C . ASN B 1 60 ? -4.918 -1.829 2.061 1 97.5 60 ASN B C 1
ATOM 1483 O O . ASN B 1 60 ? -5.266 -3.012 2.074 1 97.5 60 ASN B O 1
ATOM 1487 N N . ILE B 1 61 ? -4.195 -1.264 1.118 1 98.69 61 ILE B N 1
ATOM 1488 C CA . ILE B 1 61 ? -3.457 -2.111 0.188 1 98.69 61 ILE B CA 1
ATOM 1489 C C . ILE B 1 61 ? -2.004 -1.648 0.108 1 98.69 61 ILE B C 1
ATOM 1491 O O . ILE B 1 61 ? -1.733 -0.464 -0.104 1 98.69 61 ILE B O 1
ATOM 1495 N N . SER B 1 62 ? -1.143 -2.574 0.275 1 98.44 62 SER B N 1
ATOM 1496 C CA . SER B 1 62 ? 0.282 -2.26 0.235 1 98.44 62 SER B CA 1
ATOM 1497 C C . SER B 1 62 ? 0.948 -2.871 -0.993 1 98.44 62 SER B C 1
ATOM 1499 O O . SER B 1 62 ? 0.608 -3.982 -1.403 1 98.44 62 SER B O 1
ATOM 1501 N N . LEU B 1 63 ? 1.826 -2.127 -1.564 1 98.81 63 LEU B N 1
ATOM 1502 C CA . LEU B 1 63 ? 2.719 -2.627 -2.605 1 98.81 63 LEU B CA 1
ATOM 1503 C C . LEU B 1 63 ? 4.094 -2.953 -2.031 1 98.81 63 LEU B C 1
ATOM 1505 O O . LEU B 1 63 ? 4.664 -2.156 -1.281 1 98.81 63 LEU B O 1
ATOM 1509 N N . HIS B 1 64 ? 4.574 -4.176 -2.357 1 98.56 64 HIS B N 1
ATOM 1510 C CA . HIS B 1 64 ? 5.816 -4.703 -1.802 1 98.56 64 HIS B CA 1
ATOM 1511 C C . HIS B 1 64 ? 6.766 -5.152 -2.906 1 98.56 64 HIS B C 1
ATOM 1513 O O . HIS B 1 64 ? 6.844 -6.344 -3.219 1 98.56 64 HIS B O 1
ATOM 1519 N N . PRO B 1 65 ? 7.535 -4.207 -3.395 1 98.38 65 PRO B N 1
ATOM 1520 C CA . PRO B 1 65 ? 8.5 -4.57 -4.43 1 98.38 65 PRO B CA 1
ATOM 1521 C C . PRO B 1 65 ? 9.641 -5.441 -3.895 1 98.38 65 PRO B C 1
ATOM 1523 O O . PRO B 1 65 ? 10.094 -5.238 -2.766 1 98.38 65 PRO B O 1
ATOM 1526 N N . LEU B 1 66 ? 10.039 -6.363 -4.648 1 95.94 66 LEU B N 1
ATOM 1527 C CA . LEU B 1 66 ? 11.148 -7.254 -4.336 1 95.94 66 LEU B CA 1
ATOM 1528 C C . LEU B 1 66 ? 12.188 -7.238 -5.457 1 95.94 66 LEU B C 1
ATOM 1530 O O . LEU B 1 66 ? 11.836 -7.172 -6.637 1 95.94 66 LEU B O 1
ATOM 1534 N N . ASN B 1 67 ? 13.445 -7.371 -5.152 1 95.12 67 ASN B N 1
ATOM 1535 C CA . ASN B 1 67 ? 14.461 -7.27 -6.195 1 95.12 67 ASN B CA 1
ATOM 1536 C C . ASN B 1 67 ? 15.539 -8.336 -6.031 1 95.12 67 ASN B C 1
ATOM 1538 O O . ASN B 1 67 ? 16.594 -8.266 -6.668 1 95.12 67 ASN B O 1
ATOM 1542 N N . SER B 1 68 ? 15.359 -9.281 -5.141 1 94.06 68 SER B N 1
ATOM 1543 C CA . SER B 1 68 ? 16.344 -10.352 -4.98 1 94.06 68 SER B CA 1
ATOM 1544 C C . SER B 1 68 ? 16.188 -11.414 -6.059 1 94.06 68 SER B C 1
ATOM 1546 O O . SER B 1 68 ? 15.125 -11.516 -6.688 1 94.06 68 SER B O 1
ATOM 1548 N N . ASP B 1 69 ? 17.203 -12.203 -6.219 1 94.38 69 ASP B N 1
ATOM 1549 C CA . ASP B 1 69 ? 17.156 -13.273 -7.211 1 94.38 69 ASP B CA 1
ATOM 1550 C C . ASP B 1 69 ? 16.109 -14.32 -6.84 1 94.38 69 ASP B C 1
ATOM 1552 O O . ASP B 1 69 ? 15.422 -14.852 -7.711 1 94.38 69 ASP B O 1
ATOM 1556 N N . GLU B 1 70 ? 15.984 -14.57 -5.602 1 91.5 70 GLU B N 1
ATOM 1557 C CA . GLU B 1 70 ? 15.062 -15.594 -5.105 1 91.5 70 GLU B CA 1
ATOM 1558 C C . GLU B 1 70 ? 13.609 -15.219 -5.379 1 91.5 70 GLU B C 1
ATOM 1560 O O . GLU B 1 70 ? 12.742 -16.078 -5.441 1 91.5 70 GLU B O 1
ATOM 1565 N N . THR B 1 71 ? 13.352 -13.945 -5.586 1 93.94 71 THR B N 1
ATOM 1566 C CA . THR B 1 71 ? 11.977 -13.484 -5.75 1 93.94 71 THR B CA 1
ATOM 1567 C C . THR B 1 71 ? 11.734 -13 -7.176 1 93.94 71 THR B C 1
ATOM 1569 O O . THR B 1 71 ? 10.742 -12.328 -7.449 1 93.94 71 THR B O 1
ATOM 1572 N N . ALA B 1 72 ? 12.648 -13.312 -8.078 1 95.12 72 ALA B N 1
ATOM 1573 C CA . ALA B 1 72 ? 12.516 -12.898 -9.477 1 95.12 72 ALA B CA 1
ATOM 1574 C C . ALA B 1 72 ? 11.188 -13.375 -10.062 1 95.12 72 ALA B C 1
ATOM 1576 O O . ALA B 1 72 ? 10.789 -14.523 -9.867 1 95.12 72 ALA B O 1
ATOM 1577 N N . GLY B 1 73 ? 10.5 -12.406 -10.648 1 96.94 73 GLY B N 1
ATOM 1578 C CA . GLY B 1 73 ? 9.273 -12.75 -11.352 1 96.94 73 GLY B CA 1
ATOM 1579 C C . GLY B 1 73 ? 8.086 -12.938 -10.422 1 96.94 73 GLY B C 1
ATOM 1580 O O . GLY B 1 73 ? 7.023 -13.391 -10.852 1 96.94 73 GLY B O 1
ATOM 1581 N N . ARG B 1 74 ? 8.219 -12.594 -9.266 1 97.12 74 ARG B N 1
ATOM 1582 C CA . ARG B 1 74 ? 7.148 -12.805 -8.297 1 97.12 74 ARG B CA 1
ATOM 1583 C C . ARG B 1 74 ? 6.039 -11.773 -8.469 1 97.12 74 ARG B C 1
ATOM 1585 O O . ARG B 1 74 ? 6.312 -10.594 -8.688 1 97.12 74 ARG B O 1
ATOM 1592 N N . PHE B 1 75 ? 4.934 -12.148 -8.555 1 98.56 75 PHE B N 1
ATOM 1593 C CA . PHE B 1 75 ? 3.705 -11.383 -8.383 1 98.56 75 PHE B CA 1
ATOM 1594 C C . PHE B 1 75 ? 2.699 -12.164 -7.543 1 98.56 75 PHE B C 1
ATOM 1596 O O . PHE B 1 75 ? 2.111 -13.141 -8.008 1 98.56 75 PHE B O 1
ATOM 1603 N N . ARG B 1 76 ? 2.551 -11.711 -6.285 1 98.44 76 ARG B N 1
ATOM 1604 C CA . ARG B 1 76 ? 1.698 -12.398 -5.32 1 98.44 76 ARG B CA 1
ATOM 1605 C C . ARG B 1 76 ? 0.733 -11.422 -4.652 1 98.44 76 ARG B C 1
ATOM 1607 O O . ARG B 1 76 ? 1.104 -10.289 -4.34 1 98.44 76 ARG B O 1
ATOM 1614 N N . VAL B 1 77 ? -0.412 -11.875 -4.473 1 98.81 77 VAL B N 1
ATOM 1615 C CA . VAL B 1 77 ? -1.405 -11.086 -3.758 1 98.81 77 VAL B CA 1
ATOM 1616 C C . VAL B 1 77 ? -1.868 -11.836 -2.512 1 98.81 77 VAL B C 1
ATOM 1618 O O . VAL B 1 77 ? -2.289 -12.992 -2.596 1 98.81 77 VAL B O 1
ATOM 1621 N N . TRP B 1 78 ? -1.736 -11.141 -1.383 1 98.56 78 TRP B N 1
ATOM 1622 C CA . TRP B 1 78 ? -2.156 -11.68 -0.094 1 98.56 78 TRP B CA 1
ATOM 1623 C C . TRP B 1 78 ? -3.289 -10.852 0.499 1 98.56 78 TRP B C 1
ATOM 1625 O O . TRP B 1 78 ? -3.393 -9.648 0.235 1 98.56 78 TRP B O 1
ATOM 1635 N N . ILE B 1 79 ? -4.105 -11.508 1.297 1 98.38 79 ILE B N 1
ATOM 1636 C CA . ILE B 1 79 ? -5.117 -10.773 2.053 1 98.38 79 ILE B CA 1
ATOM 1637 C C . ILE B 1 79 ? -5.07 -11.195 3.52 1 98.38 79 ILE B C 1
ATOM 1639 O O . ILE B 1 79 ? -4.852 -12.375 3.828 1 98.38 79 ILE B O 1
ATOM 1643 N N . THR B 1 80 ? -5.172 -10.32 4.375 1 96.94 80 THR B N 1
ATOM 1644 C CA . THR B 1 80 ? -5.32 -10.523 5.812 1 96.94 80 THR B CA 1
ATOM 1645 C C . THR B 1 80 ? -6.613 -9.891 6.316 1 96.94 80 THR B C 1
ATOM 1647 O O . THR B 1 80 ? -6.84 -8.695 6.129 1 96.94 80 THR B O 1
ATOM 1650 N N . VAL B 1 81 ? -7.41 -10.656 6.879 1 95.06 81 VAL B N 1
ATOM 1651 C CA . VAL B 1 81 ? -8.68 -10.188 7.43 1 95.06 81 VAL B CA 1
ATOM 1652 C C . VAL B 1 81 ? -8.656 -10.297 8.953 1 95.06 81 VAL B C 1
ATOM 1654 O O . VAL B 1 81 ? -8.469 -11.383 9.5 1 95.06 81 VAL B O 1
ATOM 1657 N N . GLY B 1 82 ? -8.93 -9.195 9.555 1 91.69 82 GLY B N 1
ATOM 1658 C CA . GLY B 1 82 ? -8.867 -9.195 11.008 1 91.69 82 GLY B CA 1
ATOM 1659 C C . GLY B 1 82 ? -7.551 -9.719 11.547 1 91.69 82 GLY B C 1
ATOM 1660 O O . GLY B 1 82 ? -6.48 -9.242 11.164 1 91.69 82 GLY B O 1
ATOM 1661 N N . ASN B 1 83 ? -7.559 -10.688 12.398 1 90.81 83 ASN B N 1
ATOM 1662 C CA . ASN B 1 83 ? -6.355 -11.234 13.031 1 90.81 83 ASN B CA 1
ATOM 1663 C C . ASN B 1 83 ? -5.973 -12.578 12.422 1 90.81 83 ASN B C 1
ATOM 1665 O O . ASN B 1 83 ? -5.148 -13.305 12.984 1 90.81 83 ASN B O 1
ATOM 1669 N N . GLU B 1 84 ? -6.508 -12.805 11.258 1 93 84 GLU B N 1
ATOM 1670 C CA . GLU B 1 84 ? -6.18 -14.062 10.586 1 93 84 GLU B CA 1
ATOM 1671 C C . GLU B 1 84 ? -4.793 -14.008 9.953 1 93 84 GLU B C 1
ATOM 1673 O O . GLU B 1 84 ? -4.262 -12.922 9.711 1 93 84 GLU B O 1
ATOM 1678 N N . SER B 1 85 ? -4.266 -15.211 9.781 1 95.06 85 SER B N 1
ATOM 1679 C CA . SER B 1 85 ? -3.021 -15.281 9.023 1 95.06 85 SER B CA 1
ATOM 1680 C C . SER B 1 85 ? -3.234 -14.859 7.574 1 95.06 85 SER B C 1
ATOM 1682 O O . SER B 1 85 ? -4.344 -14.977 7.043 1 95.06 85 SER B O 1
ATOM 1684 N N . PRO B 1 86 ? -2.229 -14.359 6.996 1 96.44 86 PRO B N 1
ATOM 1685 C CA . PRO B 1 86 ? -2.363 -13.977 5.586 1 96.44 86 PRO B CA 1
ATOM 1686 C C . PRO B 1 86 ? -2.783 -15.141 4.695 1 96.44 86 PRO B C 1
ATOM 1688 O O . PRO B 1 86 ? -2.316 -16.266 4.887 1 96.44 86 PRO B O 1
ATOM 1691 N N . HIS B 1 87 ? -3.646 -14.844 3.889 1 97.06 87 HIS B N 1
ATOM 1692 C CA . HIS B 1 87 ? -4.133 -15.812 2.91 1 97.06 87 HIS B CA 1
ATOM 1693 C C . HIS B 1 87 ? -3.686 -15.438 1.5 1 97.06 87 HIS B C 1
ATOM 1695 O O . HIS B 1 87 ? -3.811 -14.281 1.09 1 97.06 87 HIS B O 1
ATOM 1701 N N . LEU B 1 88 ? -3.182 -16.406 0.83 1 98 88 LEU B N 1
ATOM 1702 C CA . LEU B 1 88 ? -2.742 -16.172 -0.542 1 98 88 LEU B CA 1
ATOM 1703 C C . LEU B 1 88 ? -3.932 -16.141 -1.496 1 98 88 LEU B C 1
ATOM 1705 O O . LEU B 1 88 ? -4.672 -17.125 -1.601 1 98 88 LEU B O 1
ATOM 1709 N N . LEU B 1 89 ? -4.07 -15.047 -2.232 1 98.38 89 LEU B N 1
ATOM 1710 C CA . LEU B 1 89 ? -5.145 -14.914 -3.209 1 98.38 89 LEU B CA 1
ATOM 1711 C C . LEU B 1 89 ? -4.672 -15.328 -4.598 1 98.38 89 LEU B C 1
ATOM 1713 O O . LEU B 1 89 ? -5.461 -15.82 -5.41 1 98.38 89 LEU B O 1
ATOM 1717 N N . TRP B 1 90 ? -3.402 -15.023 -4.883 1 98.44 90 TRP B N 1
ATOM 1718 C CA . TRP B 1 90 ? -2.879 -15.25 -6.227 1 98.44 90 TRP B CA 1
ATOM 1719 C C . TRP B 1 90 ? -1.357 -15.352 -6.211 1 98.44 90 TRP B C 1
ATOM 1721 O O . TRP B 1 90 ? -0.688 -14.602 -5.496 1 98.44 90 TRP B O 1
ATOM 1731 N N . ASP B 1 91 ? -0.867 -16.25 -6.965 1 98.25 91 ASP B N 1
ATOM 1732 C CA . ASP B 1 91 ? 0.551 -16.312 -7.305 1 98.25 91 ASP B CA 1
ATOM 1733 C C . ASP B 1 91 ? 0.746 -16.531 -8.805 1 98.25 91 ASP B C 1
ATOM 1735 O O . ASP B 1 91 ? 0.221 -17.484 -9.367 1 98.25 91 ASP B O 1
ATOM 1739 N N . ARG B 1 92 ? 1.494 -15.625 -9.312 1 98.06 92 ARG B N 1
ATOM 1740 C CA . ARG B 1 92 ? 1.685 -15.641 -10.758 1 98.06 92 ARG B CA 1
ATOM 1741 C C . ARG B 1 92 ? 2.25 -16.969 -11.227 1 98.06 92 ARG B C 1
ATOM 1743 O O . ARG B 1 92 ? 1.82 -17.516 -12.242 1 98.06 92 ARG B O 1
ATOM 1750 N N . LYS B 1 93 ? 3.229 -17.484 -10.523 1 96.38 93 LYS B N 1
ATOM 1751 C CA . LYS B 1 93 ? 3.883 -18.719 -10.938 1 96.38 93 LYS B CA 1
ATOM 1752 C C . LYS B 1 93 ? 2.945 -19.906 -10.781 1 96.38 93 LYS B C 1
ATOM 1754 O O . LYS B 1 93 ? 2.818 -20.734 -11.688 1 96.38 93 LYS B O 1
ATOM 1759 N N . VAL B 1 94 ? 2.291 -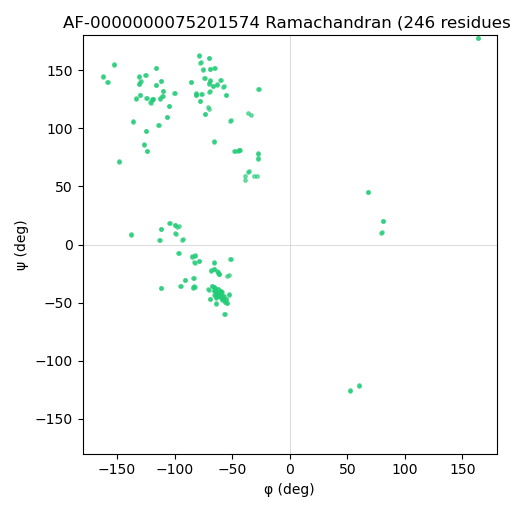20.031 -9.672 1 96.31 94 VAL B N 1
ATOM 1760 C CA . VAL B 1 94 ? 1.389 -21.141 -9.383 1 96.31 94 VAL B CA 1
ATOM 1761 C C . VAL B 1 94 ? 0.215 -21.125 -10.359 1 96.31 94 VAL B C 1
ATOM 1763 O O . VAL B 1 94 ? -0.195 -22.172 -10.867 1 96.31 94 VAL B O 1
ATOM 1766 N N . GLU B 1 95 ? -0.341 -19.922 -10.633 1 96.56 95 GLU B N 1
ATOM 1767 C CA . GLU B 1 95 ? -1.532 -19.766 -11.461 1 96.56 95 GLU B CA 1
ATOM 1768 C C . GLU B 1 95 ? -1.17 -19.719 -12.945 1 96.56 95 GLU B C 1
ATOM 1770 O O . GLU B 1 95 ? -2.047 -19.797 -13.805 1 96.56 95 GLU B O 1
ATOM 1775 N N . GLY B 1 96 ? 0.114 -19.594 -13.234 1 96 96 GLY B N 1
ATOM 1776 C CA . GLY B 1 96 ? 0.589 -19.594 -14.609 1 96 96 GLY B CA 1
ATOM 1777 C C . GLY B 1 96 ? 0.44 -18.25 -15.297 1 96 96 GLY B C 1
ATOM 1778 O O . GLY B 1 96 ? 0.338 -18.188 -16.531 1 96 96 GLY B O 1
ATOM 1779 N N . GLY B 1 97 ? 0.311 -17.141 -14.547 1 97.81 97 GLY B N 1
ATOM 1780 C CA . GLY B 1 97 ? 0.179 -15.82 -15.156 1 97.81 97 GLY B CA 1
ATOM 1781 C C . GLY B 1 97 ? -0.345 -14.773 -14.188 1 97.81 97 GLY B C 1
ATOM 1782 O O . GLY B 1 97 ? -0.607 -15.078 -13.023 1 97.81 97 GLY B O 1
ATOM 1783 N N . PHE B 1 98 ? -0.426 -13.562 -14.719 1 98.12 98 PHE B N 1
ATOM 1784 C CA . PHE B 1 98 ? -0.997 -12.477 -13.938 1 98.12 98 PHE B CA 1
ATOM 1785 C C . PHE B 1 98 ? -2.492 -12.68 -13.734 1 98.12 98 PHE B C 1
ATOM 1787 O O . PHE B 1 98 ? -3.15 -13.344 -14.531 1 98.12 98 PHE B O 1
ATOM 1794 N N . PRO B 1 99 ? -2.984 -12.164 -12.648 1 96.75 99 PRO B N 1
ATOM 1795 C CA . PRO B 1 99 ? -4.418 -12.344 -12.414 1 96.75 99 PRO B CA 1
ATOM 1796 C C . PRO B 1 99 ? -5.281 -11.602 -13.43 1 96.75 99 PRO B C 1
ATOM 1798 O O . PRO B 1 99 ? -4.992 -10.445 -13.758 1 96.75 99 PRO B O 1
ATOM 1801 N N . GLU B 1 100 ? -6.297 -12.312 -13.875 1 95.88 100 GLU B N 1
ATOM 1802 C CA . GLU B 1 100 ? -7.426 -11.57 -14.422 1 95.88 100 GLU B CA 1
ATOM 1803 C C . GLU B 1 100 ? -8.188 -10.836 -13.32 1 95.88 100 GLU B C 1
ATOM 1805 O O . GLU B 1 100 ? -8.547 -11.43 -12.305 1 95.88 100 GLU B O 1
ATOM 1810 N N . LEU B 1 101 ? -8.453 -9.594 -13.539 1 96.12 101 LEU B N 1
ATOM 1811 C CA . LEU B 1 101 ? -9.016 -8.766 -12.477 1 96.12 101 LEU B CA 1
ATOM 1812 C C . LEU B 1 101 ? -10.336 -9.336 -11.977 1 96.12 101 LEU B C 1
ATOM 1814 O O . LEU B 1 101 ? -10.617 -9.297 -10.773 1 96.12 101 LEU B O 1
ATOM 1818 N N . LYS B 1 102 ? -11.078 -9.773 -12.922 1 95.12 102 LYS B N 1
ATOM 1819 C CA . LYS B 1 102 ? -12.359 -10.359 -12.539 1 95.12 102 LYS B CA 1
ATOM 1820 C C . LYS B 1 102 ? -12.164 -11.477 -11.516 1 95.12 102 LYS B C 1
ATOM 1822 O O . LYS B 1 102 ? -12.859 -11.516 -10.5 1 95.12 102 LYS B O 1
ATOM 1827 N N . VAL B 1 103 ? -11.312 -12.406 -11.75 1 96.5 103 VAL B N 1
ATOM 1828 C CA . VAL B 1 103 ? -11.062 -13.555 -10.883 1 96.5 103 VAL B CA 1
ATOM 1829 C C . VAL B 1 103 ? -10.508 -13.086 -9.547 1 96.5 103 VAL B C 1
ATOM 1831 O O . VAL B 1 103 ? -10.93 -13.562 -8.492 1 96.5 103 VAL B O 1
ATOM 1834 N N . LEU B 1 104 ? -9.57 -12.188 -9.617 1 97.94 104 LEU B N 1
ATOM 1835 C CA . LEU B 1 104 ? -8.977 -11.672 -8.383 1 97.94 104 LEU B CA 1
ATOM 1836 C C . LEU B 1 104 ? -10.039 -10.992 -7.516 1 97.94 104 LEU B C 1
ATOM 1838 O O . LEU B 1 104 ? -10.07 -11.195 -6.301 1 97.94 104 LEU B O 1
ATOM 1842 N N . LYS B 1 105 ? -10.883 -10.203 -8.109 1 97.12 105 LYS B N 1
ATOM 1843 C CA . LYS B 1 105 ? -11.961 -9.531 -7.379 1 97.12 105 LYS B CA 1
ATOM 1844 C C . LYS B 1 105 ? -12.898 -10.555 -6.73 1 97.12 105 LYS B C 1
ATOM 1846 O O . LYS B 1 105 ? -13.352 -10.352 -5.605 1 97.12 105 LYS B O 1
ATOM 1851 N N . GLN B 1 106 ? -13.164 -11.578 -7.434 1 96.25 106 GLN B N 1
ATOM 1852 C CA . GLN B 1 106 ? -14.008 -12.633 -6.879 1 96.25 106 GLN B CA 1
ATOM 1853 C C . GLN B 1 106 ? -13.359 -13.266 -5.652 1 96.25 106 GLN B C 1
ATOM 1855 O O . GLN B 1 106 ? -14.031 -13.492 -4.637 1 96.25 106 GLN B O 1
ATOM 1860 N N . ARG B 1 107 ? -12.094 -13.5 -5.77 1 97.12 107 ARG B N 1
ATOM 1861 C CA . ARG B 1 107 ? -11.391 -14.102 -4.645 1 97.12 107 ARG B CA 1
ATOM 1862 C C . ARG B 1 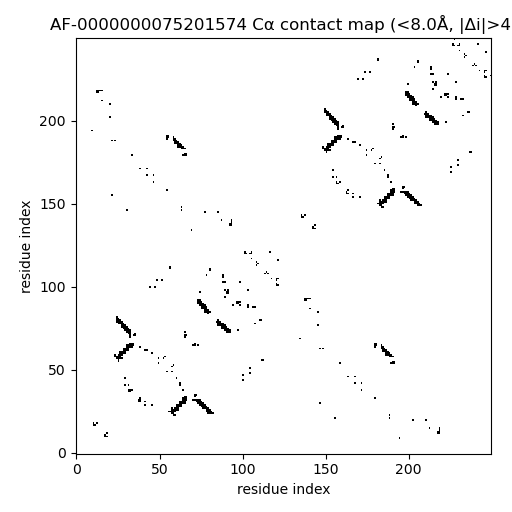107 ? -11.375 -13.164 -3.439 1 97.12 107 ARG B C 1
ATOM 1864 O O . ARG B 1 107 ? -11.484 -13.617 -2.297 1 97.12 107 ARG B O 1
ATOM 1871 N N . VAL B 1 108 ? -11.227 -11.898 -3.697 1 97.5 108 VAL B N 1
ATOM 1872 C CA . VAL B 1 108 ? -11.297 -10.914 -2.627 1 97.5 108 VAL B CA 1
ATOM 1873 C C . VAL B 1 108 ? -12.695 -10.906 -2.016 1 97.5 108 VAL B C 1
ATOM 1875 O O . VAL B 1 108 ? -12.844 -10.984 -0.795 1 97.5 108 VAL B O 1
ATOM 1878 N N . ARG B 1 109 ? -13.664 -10.805 -2.859 1 96.06 109 ARG B N 1
ATOM 1879 C CA . ARG B 1 109 ? -15.047 -10.812 -2.402 1 96.06 109 ARG B CA 1
ATOM 1880 C C . ARG B 1 109 ? -15.336 -12.016 -1.516 1 96.06 109 ARG B C 1
ATOM 1882 O O . ARG B 1 109 ? -15.984 -11.891 -0.474 1 96.06 109 ARG B O 1
ATOM 1889 N N . ASP B 1 110 ? -14.867 -13.195 -1.882 1 94.81 110 ASP B N 1
ATOM 1890 C CA . ASP B 1 110 ? -15.109 -14.43 -1.142 1 94.81 110 ASP B CA 1
ATOM 1891 C C . ASP B 1 110 ? -14.531 -14.344 0.269 1 94.81 110 ASP B C 1
ATOM 1893 O O . ASP B 1 110 ? -14.992 -15.039 1.178 1 94.81 110 ASP B O 1
ATOM 1897 N N . ARG B 1 111 ? -13.516 -13.492 0.453 1 93.88 111 ARG B N 1
ATOM 1898 C CA . ARG B 1 111 ? -12.875 -13.367 1.757 1 93.88 111 ARG B CA 1
ATOM 1899 C C . ARG B 1 111 ? -13.547 -12.281 2.596 1 93.88 111 ARG B C 1
ATOM 1901 O O . ARG B 1 111 ? -13.578 -12.375 3.824 1 93.88 111 ARG B O 1
ATOM 1908 N N . VAL B 1 112 ? -14.07 -11.297 1.955 1 92.31 112 VAL B N 1
ATOM 1909 C CA . VAL B 1 112 ? -14.453 -10.125 2.732 1 92.31 112 VAL B CA 1
ATOM 1910 C C . VAL B 1 112 ? -15.969 -9.977 2.752 1 92.31 112 VAL B C 1
ATOM 1912 O O . VAL B 1 112 ? -16.531 -9.422 3.693 1 92.31 112 VAL B O 1
ATOM 1915 N N . GLN B 1 113 ? -16.625 -10.273 1.69 1 88.94 113 GLN B N 1
ATOM 1916 C CA . GLN B 1 113 ? -18.062 -10.117 1.585 1 88.94 113 GLN B CA 1
ATOM 1917 C C . GLN B 1 113 ? -18.672 -11.18 0.661 1 88.94 113 GLN B C 1
ATOM 1919 O O . GLN B 1 113 ? -19.156 -10.859 -0.427 1 88.94 113 GLN B O 1
ATOM 1924 N N . PRO B 1 114 ? -18.703 -12.453 1.115 1 82.75 114 PRO B N 1
ATOM 1925 C CA . PRO B 1 114 ? -19.141 -13.547 0.249 1 82.75 114 PRO B CA 1
ATOM 1926 C C . PRO B 1 114 ? -20.516 -13.281 -0.385 1 82.75 114 PRO B C 1
ATOM 1928 O O . PRO B 1 114 ? -20.766 -13.734 -1.504 1 82.75 114 PRO B O 1
ATOM 1931 N N . GLY B 1 115 ? -21.375 -12.586 0.075 1 79.94 115 GLY B N 1
ATOM 1932 C CA . GLY B 1 115 ? -22.703 -12.359 -0.473 1 79.94 115 GLY B CA 1
ATOM 1933 C C . GLY B 1 115 ? -22.781 -11.133 -1.364 1 79.94 115 GLY B C 1
ATOM 1934 O O . GLY B 1 115 ? -23.828 -10.852 -1.961 1 79.94 115 GLY B O 1
ATOM 1935 N N . ARG B 1 116 ? -21.688 -10.594 -1.515 1 77.56 116 ARG B N 1
ATOM 1936 C CA . ARG B 1 116 ? -21.672 -9.383 -2.324 1 77.56 116 ARG B CA 1
ATOM 1937 C C . ARG B 1 116 ? -21.656 -9.711 -3.812 1 77.56 116 ARG B C 1
ATOM 1939 O O . ARG B 1 116 ? -20.875 -10.555 -4.258 1 77.56 116 ARG B O 1
ATOM 1946 N N . SER B 1 117 ? -22.594 -9.07 -4.578 1 82.69 117 SER B N 1
ATOM 1947 C CA . SER B 1 117 ? -22.609 -9.227 -6.027 1 82.69 117 SER B CA 1
ATOM 1948 C C . SER B 1 117 ? -21.594 -8.305 -6.695 1 82.69 117 SER B C 1
ATOM 1950 O O . SER B 1 117 ? -21.5 -7.125 -6.363 1 82.69 117 SER B O 1
ATOM 1952 N N . LEU B 1 118 ? -20.797 -8.859 -7.527 1 81.88 118 LEU B N 1
ATOM 1953 C CA . LEU B 1 118 ? -19.828 -8.055 -8.258 1 81.88 118 LEU B CA 1
ATOM 1954 C C . LEU B 1 118 ? -20.359 -7.68 -9.641 1 81.88 118 LEU B C 1
ATOM 1956 O O . LEU B 1 118 ? -19.594 -7.234 -10.5 1 81.88 118 LEU B O 1
ATOM 1960 N N . GLY B 1 119 ? -21.656 -7.867 -9.734 1 77.81 119 GLY B N 1
ATOM 1961 C CA . GLY B 1 119 ? -22.281 -7.566 -11.016 1 77.81 119 GLY B CA 1
ATOM 1962 C C . GLY B 1 119 ? -21.719 -8.398 -12.156 1 77.81 119 GLY B C 1
ATOM 1963 O O . GLY B 1 119 ? -21.688 -9.625 -12.078 1 77.81 119 GLY B O 1
ATOM 1964 N N . HIS B 1 120 ? -21.156 -7.594 -13.195 1 70.31 120 HIS B N 1
ATOM 1965 C CA . HIS B 1 120 ? -20.656 -8.25 -14.406 1 70.31 120 HIS B CA 1
ATOM 1966 C C . HIS B 1 120 ? -19.5 -9.188 -14.094 1 70.31 120 HIS B C 1
ATOM 1968 O O . HIS B 1 120 ? -19.281 -10.172 -14.797 1 70.31 120 HIS B O 1
ATOM 1974 N N . SER B 1 121 ? -18.812 -8.961 -13.008 1 68.19 121 SER B N 1
ATOM 1975 C CA . SER B 1 121 ? -17.641 -9.758 -12.648 1 68.19 121 SER B CA 1
ATOM 1976 C C . SER B 1 121 ? -18.047 -11.047 -11.945 1 68.19 121 SER B C 1
ATOM 1978 O O . SER B 1 121 ? -17.219 -11.93 -11.719 1 68.19 121 SER B O 1
ATOM 1980 N N . ASP B 1 122 ? -19.219 -11.172 -11.5 1 68.62 122 ASP B N 1
ATOM 1981 C CA . ASP B 1 122 ? -19.688 -12.375 -10.812 1 68.62 122 ASP B CA 1
ATOM 1982 C C . ASP B 1 122 ? -20.016 -13.484 -11.812 1 68.62 122 ASP B C 1
ATOM 1984 O O . ASP B 1 122 ? -20.281 -14.625 -11.414 1 68.62 122 ASP B O 1
ATOM 1988 N N . ILE B 1 123 ? -20.078 -12.992 -12.969 1 56.28 123 ILE B N 1
ATOM 1989 C CA . ILE B 1 123 ? -20.516 -14 -13.93 1 56.28 123 ILE B CA 1
ATOM 1990 C C . ILE B 1 123 ? -19.422 -15.039 -14.133 1 56.28 123 ILE B C 1
ATOM 1992 O O . ILE B 1 123 ? -18.25 -14.703 -14.25 1 56.28 123 ILE B O 1
ATOM 1996 N N . LYS B 1 124 ? -19.766 -16.297 -13.75 1 57.78 124 LYS B N 1
ATOM 1997 C CA . LYS B 1 124 ? -18.906 -17.469 -13.859 1 57.78 124 LYS B CA 1
ATOM 1998 C C . LYS B 1 124 ? -18 -17.375 -15.094 1 57.78 124 LYS B C 1
ATOM 2000 O O . LYS B 1 124 ? -18.453 -16.984 -16.172 1 57.78 124 LYS B O 1
ATOM 2005 N N . SER B 1 125 ? -16.594 -17.203 -14.891 1 46.12 125 SER B N 1
ATOM 2006 C CA . SER B 1 125 ? -15.734 -17.391 -16.062 1 46.12 125 SER B CA 1
ATOM 2007 C C . SER B 1 125 ? -15.992 -18.734 -16.719 1 46.12 125 SER B C 1
ATOM 2009 O O . SER B 1 125 ? -16.359 -19.703 -16.047 1 46.12 125 SER B O 1
#

Secondary structure (DSSP, 8-state):
------------TT-GGG------SEEEEEEEETTTT-HHHHHHHHHHHHHHSTTTTS-EEEEEEE-SGGGTT-EEEEEEETTPPPEEEEEHHHHTSPPPHHHHHHHHHHHH-TT---GGGGS--/------------TT-GGG------SEEEEEEEETTTT-HHHHHHHHHHHHHHSTTTTS-EEEEEEE-SGGGTT-EEEEEEETTSPPEEEEEHHHHTSPPPHHHHHHHHHHHH-TT---GGGGS--

Solvent-accessible surface area (backbone atoms only — not comparable to full-atom values): 14582 Å² total; per-residue (Å²): 135,82,78,75,72,76,70,73,75,70,53,56,82,70,41,74,91,56,61,73,84,88,78,66,51,17,39,34,42,37,35,31,14,46,83,75,65,40,59,65,58,52,49,50,52,51,51,53,48,46,70,75,36,47,66,73,65,41,20,29,44,29,45,30,52,38,74,51,79,93,42,62,78,39,38,34,33,33,37,28,53,64,89,47,72,74,38,80,74,43,40,22,68,64,71,70,41,77,78,54,64,49,59,51,50,48,54,49,33,60,74,72,39,67,84,62,80,57,62,84,50,57,52,80,128,136,84,77,76,72,78,69,72,74,70,54,55,80,71,40,74,90,55,61,73,85,87,78,65,52,17,39,34,39,37,36,31,16,46,82,75,63,40,58,63,58,52,51,50,53,51,51,51,49,46,73,75,36,47,67,73,65,41,21,29,44,27,45,31,53,38,75,51,81,92,43,60,76,37,37,33,34,34,37,27,54,65,89,48,71,75,37,82,74,44,40,22,69,64,71,72,41,77,78,54,64,51,60,52,49,48,55,49,33,61,72,74,40,66,86,59,81,60,62,83,49,56,54,80,128

Radius of gyration: 20.04 Å; Cα cont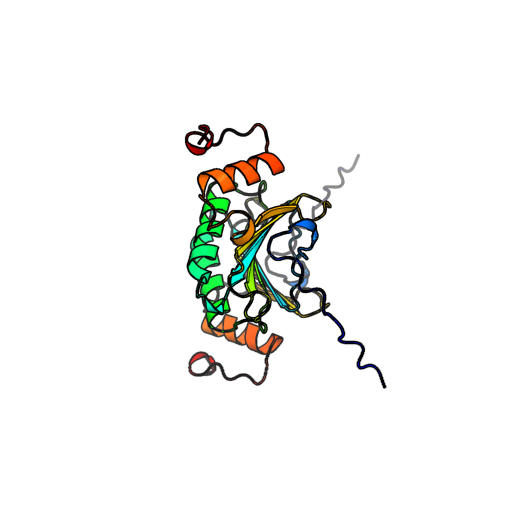acts (8 Å, |Δi|>4): 398; chains: 2; bounding box: 64×58×52 Å

Foldseek 3Di:
DPPPPPPPPPDDPVDCVPDDDDDAQKEKEWEAEVVVVCVVVLVVLVVVLCVQQPPPLHPYYYYHYDHDPVCPGWTWMWMHGGPDDIDTQDTQVVVVHDDDSLSSNQSSCVVRPPPDDSVVSPPDD/DPPPPPPPPPDDPVDCVPDDDDDAQKEKEWEAEVVVVCVVVLVVLVVVLCVQQPPPLHPYYYYHYDHDPVCPGWTWMWMDGGPDDIDTQDTQVVVVHDDDSLSSSQSSCVVRPPPDDSPPSPPDD

Nearest PDB structures (foldseek):
  2fa8-assembly1_A  TM=9.460E-01  e=9.503E-10  Agrobacterium fabrum str. C58
  7qpd-assembly1_E  TM=6.724E-01  e=1.911E-02  Homo sapiens
  7c3f-assembly4_L  TM=5.640E-01  e=9.986E-03  Arabidopsis thaliana
  1f6m-assembly1_C  TM=6.612E-01  e=1.527E-01  Escherichia coli
  8xzv-assembly1_R  TM=5.669E-01  e=2.922E-01  Spinacia oleracea